Protein AF-A0A5M6CT43-F1 (afdb_monomer)

Organism: NCBI:txid2608001

Solvent-accessible surface area (backbone atoms only — not comparable to full-atom values): 9641 Å² total; per-residue (Å²): 101,49,79,38,71,68,45,26,54,54,44,42,46,69,39,87,61,36,48,62,60,80,66,78,39,67,47,79,98,56,76,64,74,67,44,19,34,35,45,31,28,50,80,86,42,47,33,34,40,40,40,63,49,75,46,77,39,98,60,67,50,30,29,38,40,36,37,46,33,32,42,62,72,85,88,52,54,29,35,39,41,39,42,37,31,24,36,61,53,90,93,49,78,41,43,74,38,34,40,34,41,38,38,43,54,61,82,71,57,92,66,66,49,58,48,53,85,45,70,53,65,91,83,52,92,64,89,75,58,62,38,59,54,50,21,54,48,33,37,57,57,51,62,76,42,49,86,73,43,65,55,74,70,54,25,61,51,56,75,38,47,29,56,52,53,21,52,50,50,53,10,50,55,72,21,45,44,94

Sequence (178 aa):
MNFSRDTFASQLGKTSGVAVSGSWKQWKQTSGSLNQELDYSYNGTNWRSWSPESSKMPTDLGMIVSCKIDFANGAGDDHIILIVGFLKVKNDAPAINFVEASLQFYDDTSLNITSGPIKVDPSSTTPQDIGSLLFNALDSQLQSEKSQLGSGTTLTGRQNLSYIAKINVNALKGTVSA

Secondary structure (DSSP, 8-state):
-EE-HHHHHHHHHTSTTEEE-SS-EE-TT--SGGGEEEEEEETTEEEEEEPPEEEE-SSSS-EEEEEEEEE--SS--EEEEEEEEE---SSSPPPEEEEEEEEE-TT--S--EE---EE--TT-SS---HHHHHHHHHHHHHHHTGGGS-SHHHHHHHTTHHHHHHHHHHHHHTTEE-

pLDDT: mean 90.05, std 8.56, range [53.97, 98.06]

Foldseek 3Di:
DDFDQVLLLVLLCVDPQKAKDDHWDADDPDDDQQNTKTWMDGVNFIKIKTRWDKDADPAFQRMKIWIWMWRPPPPFTWIKIKIWTWTDDDPDWTDTFKMKIWIGDGVPDPPIAILPIDGDDPPDPDDDLVLVSQLVSRQVSCVVCLVVQDDDSSSVSSNCSSVVSSSSVSSRSSGDGD

Radius of gyration: 16.08 Å; Cα contacts (8 Å, |Δi|>4): 353; chains: 1; bounding box: 40×40×40 Å

Mean predicted aligned error: 4.49 Å

Structure (mmCIF, N/CA/C/O backbone):
data_AF-A0A5M6CT43-F1
#
_entry.id   AF-A0A5M6CT43-F1
#
loop_
_atom_site.group_PDB
_atom_site.id
_atom_site.type_symbol
_atom_site.label_atom_id
_atom_site.label_alt_id
_atom_site.label_comp_id
_atom_site.label_asym_id
_atom_site.label_entity_id
_atom_site.label_seq_id
_atom_site.pdbx_PDB_ins_code
_atom_site.Cartn_x
_atom_site.Cartn_y
_atom_site.Cartn_z
_atom_site.occupancy
_atom_site.B_iso_or_equiv
_atom_site.auth_seq_id
_atom_site.auth_comp_id
_atom_site.auth_asym_id
_atom_site.auth_atom_id
_atom_site.pdbx_PDB_model_num
ATOM 1 N N . MET A 1 1 ? -10.340 -14.249 12.943 1.00 85.31 1 MET A N 1
ATOM 2 C CA . MET A 1 1 ? -9.927 -13.371 11.842 1.00 85.31 1 MET A CA 1
ATOM 3 C C . MET A 1 1 ? -8.947 -14.071 10.939 1.00 85.31 1 MET A C 1
ATOM 5 O O . MET A 1 1 ? -8.055 -14.749 11.449 1.00 85.31 1 MET A O 1
ATOM 9 N N . ASN A 1 2 ? -9.112 -13.917 9.628 1.00 87.25 2 ASN A N 1
ATOM 10 C CA . ASN A 1 2 ? -8.263 -14.517 8.599 1.00 87.25 2 ASN A CA 1
ATOM 11 C C . ASN A 1 2 ? -8.018 -13.527 7.453 1.00 87.25 2 ASN A C 1
ATOM 13 O O . ASN A 1 2 ? -8.914 -12.761 7.100 1.00 87.25 2 ASN A O 1
ATOM 17 N N . PHE A 1 3 ? -6.824 -13.590 6.864 1.00 90.94 3 PHE A N 1
ATOM 18 C CA . PHE A 1 3 ? -6.429 -12.814 5.690 1.00 90.94 3 PHE A CA 1
ATOM 19 C C . PHE A 1 3 ? -6.507 -13.682 4.421 1.00 90.94 3 PHE A C 1
ATOM 21 O O . PHE A 1 3 ? -6.067 -14.832 4.441 1.00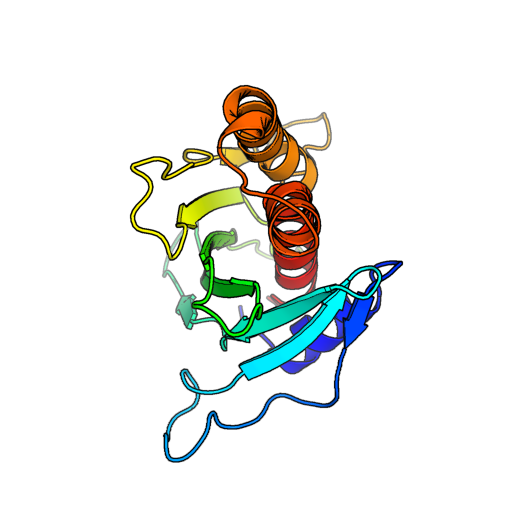 90.94 3 PHE A O 1
ATOM 28 N N . SER A 1 4 ? -7.040 -13.145 3.317 1.00 93.00 4 SER A N 1
ATOM 29 C CA . SER A 1 4 ? -7.161 -13.845 2.026 1.00 93.00 4 SER A CA 1
ATOM 30 C C . SER A 1 4 ? -6.413 -13.127 0.895 1.00 93.00 4 SER A C 1
ATOM 32 O O . SER A 1 4 ? -6.877 -12.128 0.353 1.00 93.00 4 SER A O 1
ATOM 34 N N . ARG A 1 5 ? -5.282 -13.682 0.451 1.00 92.19 5 ARG A N 1
ATOM 35 C CA . ARG A 1 5 ? -4.501 -13.120 -0.669 1.00 92.19 5 ARG A CA 1
ATOM 36 C C . ARG A 1 5 ? -5.306 -12.957 -1.963 1.00 92.19 5 ARG A C 1
ATOM 38 O O . ARG A 1 5 ? -5.162 -11.949 -2.651 1.00 92.19 5 ARG A O 1
ATOM 45 N N . ASP A 1 6 ? -6.171 -13.912 -2.284 1.00 92.56 6 ASP A N 1
ATOM 46 C CA . ASP A 1 6 ? -6.990 -13.841 -3.500 1.00 92.56 6 ASP A CA 1
ATOM 47 C C . ASP A 1 6 ? -8.047 -12.739 -3.399 1.00 92.56 6 ASP A C 1
ATOM 49 O O . ASP A 1 6 ? -8.297 -12.014 -4.365 1.00 92.56 6 ASP A O 1
ATOM 53 N N . THR A 1 7 ? -8.608 -12.542 -2.201 1.00 94.50 7 THR A N 1
ATOM 54 C CA . THR A 1 7 ? -9.506 -11.412 -1.947 1.00 94.50 7 THR A CA 1
ATOM 55 C C . THR A 1 7 ? -8.754 -10.096 -2.094 1.00 94.50 7 THR A C 1
ATOM 57 O O . THR A 1 7 ? -9.266 -9.201 -2.756 1.00 94.50 7 THR A O 1
ATOM 60 N N . PHE A 1 8 ? -7.524 -9.985 -1.583 1.00 95.38 8 PHE A N 1
ATOM 61 C CA . PHE A 1 8 ? -6.698 -8.792 -1.782 1.00 95.38 8 PHE A CA 1
ATOM 62 C C . PHE A 1 8 ? -6.495 -8.473 -3.266 1.00 95.38 8 PHE A C 1
ATOM 64 O O . PHE A 1 8 ? -6.757 -7.345 -3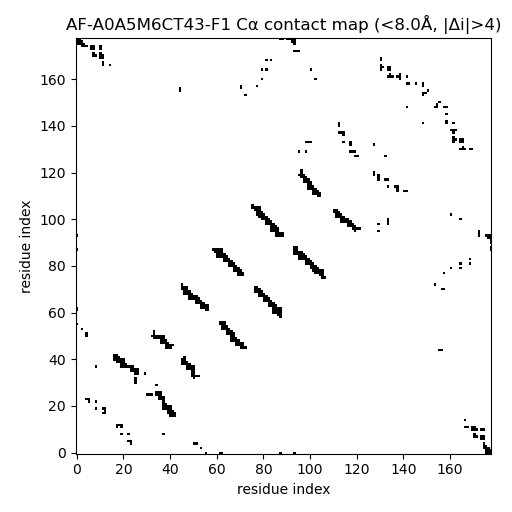.679 1.00 95.38 8 PHE A O 1
ATOM 71 N N . ALA A 1 9 ? -6.106 -9.461 -4.080 1.00 96.12 9 ALA A N 1
ATOM 72 C CA . ALA A 1 9 ? -5.930 -9.276 -5.522 1.00 96.12 9 ALA A CA 1
ATOM 73 C C . ALA A 1 9 ? -7.232 -8.809 -6.196 1.00 96.12 9 ALA A C 1
ATOM 75 O O . ALA A 1 9 ? -7.228 -7.873 -6.997 1.00 96.12 9 ALA A O 1
ATOM 76 N N . SER A 1 10 ? -8.366 -9.411 -5.819 1.00 95.94 10 SER A N 1
ATOM 77 C CA . SER A 1 10 ? -9.685 -9.009 -6.310 1.00 95.94 10 SER A CA 1
ATOM 78 C C . SER A 1 10 ? -10.055 -7.579 -5.904 1.00 95.94 10 SER A C 1
ATOM 80 O O . SER A 1 10 ? -10.555 -6.824 -6.735 1.00 95.94 10 SER A O 1
ATOM 82 N N . GLN A 1 11 ? -9.812 -7.179 -4.650 1.00 95.88 11 GLN A N 1
ATOM 83 C CA . GLN A 1 11 ? -10.106 -5.821 -4.180 1.00 95.88 11 GLN A CA 1
ATOM 84 C C . GLN A 1 11 ? -9.205 -4.785 -4.856 1.00 95.88 11 GLN A C 1
ATOM 86 O O . GLN A 1 11 ? -9.691 -3.728 -5.253 1.00 95.88 11 GLN A O 1
ATOM 91 N N . LEU A 1 12 ? -7.921 -5.099 -5.042 1.00 96.56 12 LEU A N 1
ATOM 92 C CA . LEU A 1 12 ? -6.980 -4.240 -5.755 1.00 96.56 12 LEU A CA 1
ATOM 93 C C . LEU A 1 12 ? -7.468 -3.976 -7.191 1.00 96.56 12 LEU A C 1
ATOM 95 O O . LEU A 1 12 ? -7.563 -2.821 -7.602 1.00 96.56 12 LEU A O 1
ATOM 99 N N . GLY A 1 13 ? -7.896 -5.025 -7.903 1.00 96.62 13 GLY A N 1
ATOM 100 C CA . GLY A 1 13 ? -8.422 -4.938 -9.271 1.00 96.62 13 GLY A CA 1
ATOM 101 C C . GLY A 1 13 ? -9.761 -4.205 -9.433 1.00 96.62 13 GLY A C 1
ATOM 102 O O . GLY A 1 13 ? -10.141 -3.892 -10.557 1.00 96.62 13 GLY A O 1
ATOM 103 N N . LYS A 1 14 ? -10.480 -3.892 -8.345 1.00 96.12 14 LYS A N 1
ATOM 104 C CA . LYS A 1 14 ? -11.682 -3.034 -8.398 1.00 96.12 14 LYS A CA 1
ATOM 105 C C . LYS A 1 14 ? -11.348 -1.543 -8.446 1.00 96.12 14 LYS A C 1
ATOM 107 O O . LYS A 1 14 ? -12.240 -0.725 -8.667 1.00 96.12 14 LYS A O 1
ATOM 112 N N . THR A 1 15 ? -10.094 -1.173 -8.198 1.00 96.56 15 THR A N 1
ATOM 113 C CA . THR A 1 15 ? -9.664 0.225 -8.205 1.00 96.56 15 THR A CA 1
ATOM 114 C C . THR A 1 15 ? -9.525 0.726 -9.641 1.00 96.56 15 THR A C 1
ATOM 116 O O . THR A 1 15 ? -8.860 0.105 -10.465 1.00 96.56 15 THR A O 1
ATOM 119 N N . SER A 1 16 ? -10.126 1.877 -9.947 1.00 96.56 16 SER A N 1
ATOM 120 C CA . SER A 1 16 ? -10.006 2.494 -11.272 1.00 96.56 16 SER A CA 1
ATOM 121 C C . SER A 1 16 ? -8.542 2.754 -11.641 1.00 96.56 16 SER A C 1
ATOM 123 O O . SER A 1 16 ? -7.766 3.244 -10.822 1.00 96.56 16 SER A O 1
ATOM 125 N N . GLY A 1 17 ? -8.177 2.451 -12.888 1.00 95.56 17 GLY A N 1
ATOM 126 C CA . GLY A 1 17 ? -6.811 2.606 -13.394 1.00 95.56 17 GLY A CA 1
ATOM 127 C C . GLY A 1 17 ? -5.857 1.481 -12.993 1.00 95.56 17 GLY A C 1
ATOM 128 O O . GLY A 1 17 ? -4.731 1.464 -13.486 1.00 95.56 17 GLY A O 1
ATOM 129 N N . VAL A 1 18 ? -6.292 0.538 -12.146 1.00 97.81 18 VAL A N 1
ATOM 130 C CA . VAL A 1 18 ? -5.514 -0.649 -11.788 1.00 97.81 18 VAL A CA 1
ATOM 131 C C . VAL A 1 18 ? -5.839 -1.810 -12.723 1.00 97.81 18 VAL A C 1
ATOM 133 O O . VAL A 1 18 ? -7.002 -2.157 -12.915 1.00 97.81 18 VAL A O 1
ATOM 136 N N . ALA A 1 19 ? -4.805 -2.455 -13.258 1.00 97.50 19 ALA A N 1
ATOM 137 C CA . ALA A 1 19 ? -4.922 -3.718 -13.980 1.00 97.50 19 ALA A CA 1
ATOM 138 C C . ALA A 1 19 ? -4.030 -4.775 -13.320 1.00 97.50 19 ALA A C 1
ATOM 140 O O . ALA A 1 19 ? -2.806 -4.655 -13.345 1.00 97.50 19 ALA A O 1
ATOM 141 N N . VAL A 1 20 ? -4.644 -5.796 -12.716 1.00 96.94 20 VAL A N 1
ATOM 142 C CA . VAL A 1 20 ? -3.933 -6.904 -12.059 1.00 96.94 20 VAL A CA 1
ATOM 143 C C . VAL A 1 20 ? -3.475 -7.920 -13.103 1.00 96.94 20 VAL A C 1
ATOM 145 O O . VAL A 1 20 ? -4.274 -8.411 -13.902 1.00 96.94 20 VAL A O 1
ATOM 148 N N . SER A 1 21 ? -2.187 -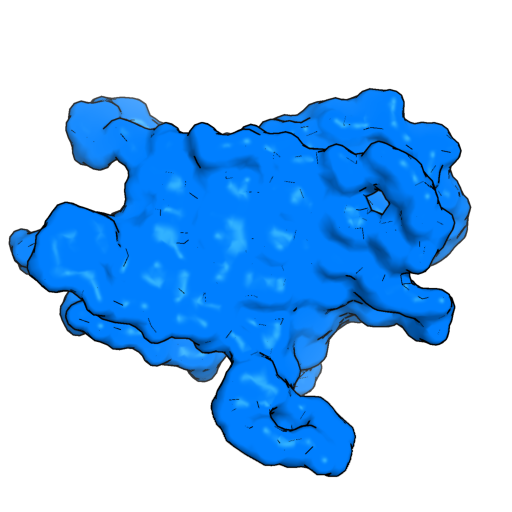8.254 -13.083 1.00 88.38 21 SER A N 1
ATOM 149 C CA . SER A 1 21 ? -1.543 -9.125 -14.065 1.00 88.38 21 SER A CA 1
ATOM 150 C C . SER A 1 21 ? -1.522 -10.574 -13.574 1.00 88.38 21 SER A C 1
ATOM 152 O O . SER A 1 21 ? -0.504 -11.080 -13.105 1.00 88.38 21 SER A O 1
ATOM 154 N N . GLY A 1 22 ? -2.657 -11.263 -13.706 1.00 88.69 22 GLY A N 1
ATOM 155 C CA . GLY A 1 22 ? -2.776 -12.686 -13.374 1.00 88.69 22 GLY A CA 1
ATOM 156 C C . GLY A 1 22 ? -2.976 -12.965 -11.880 1.00 88.69 22 GLY A C 1
ATOM 157 O O . GLY A 1 22 ? -3.638 -12.203 -11.180 1.00 88.69 22 GLY A O 1
ATOM 158 N N . SER A 1 23 ? -2.462 -14.105 -11.410 1.00 93.38 23 SER A N 1
ATOM 159 C CA . SER A 1 23 ? -2.581 -14.569 -10.022 1.00 93.38 23 SER A CA 1
ATOM 160 C C . SER A 1 23 ? -1.266 -14.432 -9.257 1.00 93.38 23 SER A C 1
ATOM 162 O O . SER A 1 23 ? -0.201 -14.265 -9.851 1.00 93.38 23 SER A O 1
ATOM 164 N N . TRP A 1 24 ? -1.335 -14.597 -7.934 1.00 95.31 24 TRP A N 1
ATOM 165 C CA . TRP A 1 24 ? -0.151 -14.767 -7.094 1.00 95.31 24 TRP A CA 1
ATOM 166 C C . TRP A 1 24 ? 0.762 -15.864 -7.649 1.00 95.31 24 TRP A C 1
ATOM 168 O O . TRP A 1 24 ? 0.298 -16.964 -7.963 1.00 95.31 24 TRP A O 1
ATOM 178 N N . LYS A 1 25 ? 2.058 -15.574 -7.759 1.00 95.44 25 LYS A N 1
ATOM 179 C CA . LYS A 1 25 ? 3.059 -16.505 -8.297 1.00 95.44 25 LYS A CA 1
ATOM 180 C C . LYS A 1 25 ? 4.325 -16.495 -7.455 1.00 95.44 25 LYS A C 1
ATOM 182 O O . LYS A 1 25 ? 4.641 -15.502 -6.813 1.00 95.44 25 LYS A O 1
ATOM 187 N N . GLN A 1 26 ? 5.047 -17.610 -7.450 1.00 96.56 26 GLN A N 1
ATOM 188 C CA . GLN A 1 26 ? 6.334 -17.710 -6.768 1.00 96.56 26 GLN A CA 1
ATOM 189 C C . GLN A 1 26 ? 7.373 -16.835 -7.480 1.00 96.56 26 GLN A C 1
ATOM 191 O O . GLN A 1 26 ? 7.523 -16.925 -8.700 1.00 96.56 26 GLN A O 1
ATOM 196 N N . TRP A 1 27 ? 8.117 -16.023 -6.731 1.00 93.06 27 TRP A N 1
ATOM 197 C CA . TRP A 1 27 ? 9.197 -15.234 -7.311 1.00 93.06 27 TRP A CA 1
ATOM 198 C C . TRP A 1 27 ? 10.395 -16.114 -7.676 1.00 93.06 27 TRP A C 1
ATOM 200 O O . TRP A 1 27 ? 11.083 -16.634 -6.796 1.00 93.06 27 TRP A O 1
ATOM 210 N N . LYS A 1 28 ? 10.706 -16.240 -8.970 1.00 90.00 28 LYS A N 1
ATOM 211 C CA . LYS A 1 28 ? 11.911 -16.937 -9.469 1.00 90.00 28 LYS A CA 1
ATOM 212 C C . LYS A 1 28 ? 12.115 -18.309 -8.784 1.00 90.00 28 LYS A C 1
ATOM 214 O O . LYS A 1 28 ? 11.164 -19.053 -8.577 1.00 90.00 28 LYS A O 1
ATOM 219 N N . GLN A 1 29 ? 13.359 -18.654 -8.442 1.00 92.88 29 GLN A N 1
ATOM 220 C CA . GLN A 1 29 ? 13.759 -19.916 -7.804 1.00 92.88 29 GLN A CA 1
ATOM 221 C C . GLN A 1 29 ? 13.620 -19.878 -6.270 1.00 92.88 29 GLN A C 1
ATOM 223 O O . GLN A 1 29 ? 14.415 -20.483 -5.556 1.00 92.88 29 GLN A O 1
ATOM 228 N N . THR A 1 30 ? 12.658 -19.120 -5.744 1.00 94.94 30 THR A N 1
ATOM 229 C CA . THR A 1 30 ? 12.379 -19.100 -4.303 1.00 94.94 30 THR A CA 1
ATOM 230 C C . THR A 1 30 ? 11.308 -20.125 -3.941 1.00 94.94 30 THR A C 1
ATOM 232 O O . THR A 1 30 ? 10.616 -20.670 -4.799 1.00 94.94 30 THR A O 1
ATOM 235 N N . SER A 1 31 ? 11.153 -20.381 -2.645 1.00 93.00 31 SER A N 1
ATOM 236 C CA . SER A 1 31 ? 10.091 -21.223 -2.097 1.00 93.00 31 SER A CA 1
ATOM 237 C C . SER A 1 31 ? 9.400 -20.530 -0.928 1.00 93.00 31 SER A C 1
ATOM 239 O O . SER A 1 31 ? 9.986 -19.665 -0.277 1.00 93.00 31 SER A O 1
ATOM 241 N N . GLY A 1 32 ? 8.185 -20.965 -0.605 1.00 90.69 32 GLY A N 1
ATOM 242 C CA . GLY A 1 32 ? 7.445 -20.492 0.562 1.00 90.69 32 GLY A CA 1
ATOM 243 C C . GLY A 1 32 ? 6.507 -19.329 0.248 1.00 90.69 32 GLY A C 1
ATOM 244 O O . GLY A 1 32 ? 6.730 -18.539 -0.668 1.00 90.69 32 GLY A O 1
ATOM 245 N N . SER A 1 33 ? 5.433 -19.247 1.033 1.00 86.12 33 SER A N 1
ATOM 246 C CA . SER A 1 33 ? 4.294 -18.374 0.729 1.00 86.12 33 SER A CA 1
ATOM 247 C C . SER A 1 33 ? 4.607 -16.875 0.785 1.00 86.12 33 SER A C 1
ATOM 249 O O . SER A 1 33 ? 4.006 -16.124 0.029 1.00 86.12 33 SER A O 1
ATOM 251 N N . LEU A 1 34 ? 5.573 -16.446 1.606 1.00 88.06 34 LEU A N 1
ATOM 252 C CA . LEU A 1 34 ? 5.985 -15.037 1.697 1.00 88.06 34 LEU A CA 1
ATOM 253 C C . LEU A 1 34 ? 6.791 -14.559 0.479 1.00 88.06 34 LEU A C 1
ATOM 255 O O . LEU A 1 34 ? 6.863 -13.365 0.223 1.00 88.06 34 LEU A O 1
ATOM 259 N N . ASN A 1 35 ? 7.343 -15.485 -0.308 1.00 93.00 35 ASN A N 1
ATOM 260 C CA . ASN A 1 35 ? 8.072 -15.181 -1.540 1.00 93.00 35 ASN A CA 1
ATOM 261 C C . ASN A 1 35 ? 7.160 -15.213 -2.784 1.00 93.00 35 ASN A C 1
ATOM 263 O O . ASN A 1 35 ? 7.632 -15.399 -3.908 1.00 93.00 35 ASN A O 1
ATOM 267 N N . GLN A 1 36 ? 5.844 -15.101 -2.586 1.00 95.81 36 GLN A N 1
ATOM 268 C CA . GLN A 1 36 ? 4.887 -14.938 -3.673 1.00 95.81 36 GLN A CA 1
ATOM 269 C C . GLN A 1 36 ? 4.649 -13.458 -3.961 1.00 95.81 36 GLN A C 1
ATOM 271 O O . GLN A 1 36 ? 4.623 -12.636 -3.048 1.00 95.81 36 GLN A O 1
ATOM 276 N N . GLU A 1 37 ? 4.421 -13.140 -5.227 1.00 95.38 37 GLU A N 1
ATOM 277 C CA . GLU A 1 37 ? 4.184 -11.785 -5.710 1.00 95.38 37 GLU A CA 1
ATOM 278 C C . GLU A 1 37 ? 2.913 -11.703 -6.553 1.00 95.38 37 GLU A C 1
ATOM 280 O O . GLU A 1 37 ? 2.478 -12.691 -7.156 1.00 95.38 37 GLU A O 1
ATOM 285 N N . LEU A 1 38 ? 2.346 -10.503 -6.606 1.00 96.69 38 LEU A N 1
ATOM 286 C CA . LEU A 1 38 ? 1.264 -10.117 -7.493 1.00 96.69 38 LEU A CA 1
ATOM 287 C C . LEU A 1 38 ? 1.698 -8.871 -8.264 1.00 96.69 38 LEU A C 1
ATOM 289 O O . LEU A 1 38 ? 1.831 -7.793 -7.680 1.00 96.69 38 LEU A O 1
ATOM 293 N N . ASP A 1 39 ? 1.903 -9.015 -9.570 1.00 96.56 39 ASP A N 1
ATOM 294 C CA . ASP A 1 39 ? 2.178 -7.881 -10.450 1.00 96.56 39 ASP A CA 1
ATOM 295 C C . ASP A 1 39 ? 0.863 -7.199 -10.858 1.00 96.56 39 ASP A C 1
ATOM 297 O O . ASP A 1 39 ? -0.156 -7.849 -11.110 1.00 96.56 39 ASP A O 1
ATOM 301 N N . TYR A 1 40 ? 0.886 -5.877 -10.965 1.00 97.38 40 TYR A N 1
ATOM 302 C CA . TYR A 1 40 ? -0.218 -5.068 -11.474 1.00 97.38 40 TYR A CA 1
ATOM 303 C C . TYR A 1 40 ? 0.324 -3.785 -12.103 1.00 97.38 40 TYR A C 1
ATOM 305 O O . TYR A 1 40 ? 1.497 -3.448 -11.967 1.00 97.38 40 TYR A O 1
ATOM 313 N N . SER A 1 41 ? -0.529 -3.052 -12.804 1.00 96.81 41 SER A N 1
ATOM 314 C CA . SER A 1 41 ? -0.212 -1.700 -13.258 1.00 96.81 41 SER A CA 1
ATOM 315 C C . SER A 1 41 ? -1.223 -0.702 -12.720 1.00 96.81 41 SER A C 1
ATOM 317 O O . SER A 1 41 ? -2.374 -1.056 -12.477 1.00 96.81 41 SER A O 1
ATOM 319 N N . TYR A 1 42 ? -0.785 0.539 -12.536 1.00 96.69 42 TYR A N 1
ATOM 320 C CA . TYR A 1 42 ? -1.640 1.690 -12.277 1.00 96.69 42 TYR A CA 1
ATOM 321 C C . TYR A 1 42 ? -1.330 2.764 -13.315 1.00 96.69 42 TYR A C 1
ATOM 323 O O . TYR A 1 42 ? -0.197 3.242 -13.387 1.00 96.69 42 TYR A O 1
ATOM 331 N N . ASN A 1 43 ? -2.321 3.114 -14.139 1.00 94.56 43 ASN A N 1
ATOM 332 C CA . ASN A 1 43 ? -2.188 4.094 -15.225 1.00 94.56 43 ASN A CA 1
ATOM 333 C C . ASN A 1 43 ? -0.959 3.852 -16.130 1.00 94.56 43 ASN A C 1
ATOM 335 O O . ASN A 1 43 ? -0.283 4.790 -16.544 1.00 94.56 43 ASN A O 1
ATOM 339 N N . GLY A 1 44 ? -0.658 2.582 -16.422 1.00 91.75 44 GLY A N 1
ATOM 340 C CA . GLY A 1 44 ? 0.469 2.178 -17.271 1.00 91.75 44 GLY A CA 1
ATOM 341 C C . GLY A 1 44 ? 1.824 2.059 -16.560 1.00 91.75 44 GLY A C 1
ATOM 342 O O . GLY A 1 44 ? 2.776 1.581 -17.170 1.00 91.75 44 GLY A O 1
ATOM 343 N N . THR A 1 45 ? 1.919 2.425 -15.279 1.00 94.25 45 THR A N 1
ATOM 344 C CA . THR A 1 45 ? 3.113 2.205 -14.447 1.00 94.25 45 THR A CA 1
ATOM 345 C C . THR A 1 45 ? 3.019 0.854 -13.748 1.00 94.25 45 THR A C 1
ATOM 347 O O . THR A 1 45 ? 1.981 0.551 -13.163 1.00 94.25 45 THR A O 1
ATOM 350 N N . ASN A 1 46 ? 4.085 0.053 -13.780 1.00 95.06 46 ASN A N 1
ATOM 351 C CA . ASN A 1 46 ? 4.103 -1.289 -13.195 1.00 95.06 46 ASN A CA 1
ATOM 352 C C . ASN A 1 46 ? 4.460 -1.278 -11.708 1.00 95.06 46 ASN A C 1
ATOM 354 O O . ASN A 1 46 ? 5.360 -0.565 -11.267 1.00 95.06 46 ASN A O 1
ATOM 358 N N . TRP A 1 47 ? 3.776 -2.138 -10.964 1.00 96.44 47 TRP A N 1
ATOM 359 C CA . TRP A 1 47 ? 3.905 -2.308 -9.528 1.00 96.44 47 TRP A CA 1
ATOM 360 C C . TRP A 1 47 ? 3.847 -3.786 -9.172 1.00 96.44 47 TRP A C 1
ATOM 362 O O . TRP A 1 47 ? 3.292 -4.607 -9.908 1.00 96.44 47 TRP A O 1
ATOM 372 N N . ARG A 1 48 ? 4.385 -4.117 -8.005 1.00 96.06 48 ARG A N 1
ATOM 373 C CA . ARG A 1 48 ? 4.355 -5.473 -7.471 1.00 96.06 48 ARG A CA 1
ATOM 374 C C . ARG A 1 48 ? 4.044 -5.444 -5.994 1.00 96.06 48 ARG A C 1
ATOM 376 O O . ARG A 1 48 ? 4.746 -4.782 -5.246 1.00 96.06 48 ARG A O 1
ATOM 383 N N . SER A 1 49 ? 3.043 -6.197 -5.560 1.00 96.56 49 SER A N 1
ATOM 384 C CA . SER A 1 49 ? 2.811 -6.438 -4.134 1.00 96.56 49 SER A CA 1
ATOM 385 C C . SER A 1 49 ? 3.353 -7.813 -3.760 1.00 96.56 49 SER A C 1
ATOM 387 O O . SER A 1 49 ? 3.053 -8.809 -4.419 1.00 96.56 49 SER A O 1
ATOM 389 N N . TRP A 1 50 ? 4.142 -7.877 -2.694 1.00 95.88 50 TRP A N 1
ATOM 390 C CA . TRP A 1 50 ? 4.591 -9.135 -2.103 1.00 95.88 50 TRP A CA 1
ATOM 391 C C . TRP A 1 50 ? 3.512 -9.705 -1.194 1.00 95.88 50 TRP A C 1
ATOM 393 O O . TRP A 1 50 ? 2.698 -8.962 -0.637 1.00 95.88 50 TRP A O 1
ATOM 403 N N . SER A 1 51 ? 3.508 -11.031 -1.046 1.00 94.69 51 SER A N 1
ATOM 404 C CA . SER A 1 51 ? 2.558 -11.738 -0.193 1.00 94.69 51 SER A CA 1
ATOM 405 C C . SER A 1 51 ? 2.565 -11.116 1.202 1.00 94.69 51 SER A C 1
ATOM 407 O O . SER A 1 51 ? 3.594 -11.187 1.876 1.00 94.69 51 SER A O 1
ATOM 409 N N . PRO A 1 52 ? 1.432 -10.560 1.666 1.00 94.06 52 PRO A N 1
ATOM 410 C CA . PRO A 1 52 ? 1.376 -9.952 2.981 1.00 94.06 52 PRO A CA 1
ATOM 411 C C . PRO A 1 52 ? 1.637 -10.981 4.076 1.00 94.06 52 PRO A C 1
ATOM 413 O O . PRO A 1 52 ? 1.163 -12.121 4.002 1.00 94.06 52 PRO A O 1
ATOM 416 N N . GLU A 1 53 ? 2.363 -10.564 5.103 1.00 93.44 53 GLU A N 1
ATOM 417 C CA . GLU A 1 53 ? 2.508 -11.328 6.332 1.00 93.44 53 GLU A CA 1
ATOM 418 C C . GLU A 1 53 ? 1.411 -10.898 7.306 1.00 93.44 53 GLU A C 1
ATOM 420 O O . GLU A 1 53 ? 1.103 -9.714 7.431 1.00 93.44 53 GLU A O 1
ATOM 425 N N . SER A 1 54 ? 0.785 -11.860 7.986 1.00 92.81 54 SER A N 1
ATOM 426 C CA . SER A 1 54 ? -0.292 -11.578 8.933 1.00 92.81 54 SER A CA 1
ATOM 427 C C . SER A 1 54 ? -0.059 -12.274 10.265 1.00 92.81 54 SER A C 1
ATOM 429 O O . SER A 1 54 ? 0.155 -13.487 10.294 1.00 92.81 54 SER A O 1
ATOM 431 N N . SER A 1 55 ? -0.222 -11.533 11.356 1.00 91.62 55 SER A N 1
ATOM 432 C CA . SER A 1 55 ? -0.106 -12.025 12.729 1.00 91.62 55 SER A CA 1
ATOM 433 C C . SER A 1 55 ? -1.423 -11.836 13.467 1.00 91.62 55 SER A C 1
ATOM 435 O O . SER A 1 55 ? -2.017 -10.763 13.415 1.00 91.62 55 SER A O 1
ATOM 437 N N . LYS A 1 56 ? -1.898 -12.876 14.162 1.00 90.31 56 LYS A N 1
ATOM 438 C CA . LYS A 1 56 ? -3.105 -12.804 15.001 1.00 90.31 56 LYS A CA 1
ATOM 439 C C . LYS A 1 56 ? -2.704 -12.425 16.420 1.00 90.31 56 LYS A C 1
ATOM 441 O O . LYS A 1 56 ? -1.948 -13.167 17.043 1.00 90.31 56 LYS A O 1
ATOM 446 N N . MET A 1 57 ? -3.243 -11.329 16.946 1.00 84.00 57 MET A N 1
ATOM 447 C CA . MET A 1 57 ? -2.996 -10.950 18.340 1.00 84.00 57 MET A CA 1
ATOM 448 C C . MET A 1 57 ? -4.134 -11.454 19.237 1.00 84.00 57 MET A C 1
ATOM 450 O O . MET A 1 57 ? -5.295 -11.505 18.812 1.00 84.00 57 MET A O 1
ATOM 454 N N . PRO A 1 58 ? -3.833 -11.835 20.488 1.00 75.19 58 PRO A N 1
ATOM 455 C CA . PRO A 1 58 ? -4.835 -12.394 21.394 1.00 75.19 58 PRO A CA 1
ATOM 456 C C . PRO A 1 58 ? -5.905 -11.373 21.829 1.00 75.19 58 PRO A C 1
ATOM 458 O O . PRO A 1 58 ? -7.072 -11.753 22.006 1.00 75.19 58 PRO A O 1
ATOM 461 N N . THR A 1 59 ? -5.545 -10.090 21.947 1.00 74.06 59 THR A N 1
ATOM 462 C CA . THR A 1 59 ? -6.395 -8.996 22.453 1.00 74.06 59 THR A CA 1
ATOM 463 C C . THR A 1 59 ? -6.365 -7.770 21.534 1.00 74.06 59 THR A C 1
ATOM 465 O O . THR A 1 59 ? -5.413 -7.589 20.781 1.00 74.06 59 THR A O 1
ATOM 468 N N . ASP A 1 60 ? -7.425 -6.956 21.603 1.00 75.38 60 ASP A N 1
ATOM 469 C CA . ASP A 1 60 ? -7.653 -5.648 20.957 1.00 75.38 60 ASP A CA 1
ATOM 470 C C . ASP A 1 60 ? -7.331 -5.553 19.453 1.00 75.38 60 ASP A C 1
ATOM 472 O O . ASP A 1 60 ? -8.240 -5.565 18.622 1.00 75.38 60 ASP A O 1
ATOM 476 N N . LEU A 1 61 ? -6.050 -5.512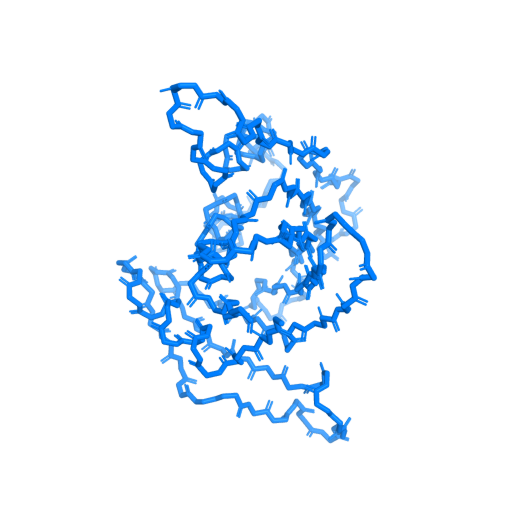 19.087 1.00 76.06 61 LEU A N 1
ATOM 477 C CA . LEU A 1 61 ? -5.512 -5.548 17.721 1.00 76.06 61 LEU A CA 1
ATOM 478 C C . LEU A 1 61 ? -5.546 -6.975 17.161 1.00 76.06 61 LEU A C 1
ATOM 480 O O . LEU A 1 61 ? -4.511 -7.574 16.909 1.00 76.06 61 LEU A O 1
ATOM 484 N N . GLY A 1 62 ? -6.716 -7.589 17.008 1.00 84.06 62 GLY A N 1
ATOM 485 C CA . GLY A 1 62 ? -6.784 -9.025 16.720 1.00 84.06 62 GLY A CA 1
ATOM 486 C C . GLY A 1 62 ? -6.043 -9.503 15.454 1.00 84.06 62 GLY A C 1
ATOM 487 O O . GLY A 1 62 ? -5.844 -10.713 15.318 1.00 84.06 62 GLY A O 1
ATOM 488 N N . MET A 1 63 ? -5.640 -8.615 14.533 1.00 91.50 63 MET A N 1
ATOM 489 C CA . MET A 1 63 ? -4.708 -8.941 13.450 1.00 91.50 63 MET A CA 1
ATOM 490 C C . MET A 1 63 ? -3.814 -7.752 13.066 1.00 91.50 63 MET A C 1
ATOM 492 O O . MET A 1 63 ? -4.286 -6.624 12.973 1.00 91.50 63 MET A O 1
ATOM 496 N N . ILE A 1 64 ? -2.541 -8.024 12.778 1.00 92.31 64 ILE A N 1
ATOM 497 C CA . ILE A 1 64 ? -1.609 -7.107 12.109 1.00 92.31 64 ILE A CA 1
ATOM 498 C C . ILE A 1 64 ? -1.279 -7.697 10.742 1.00 92.31 64 ILE A C 1
ATOM 500 O O . ILE A 1 64 ? -1.038 -8.899 10.646 1.00 92.31 64 ILE A O 1
ATOM 504 N N . VAL A 1 65 ? -1.265 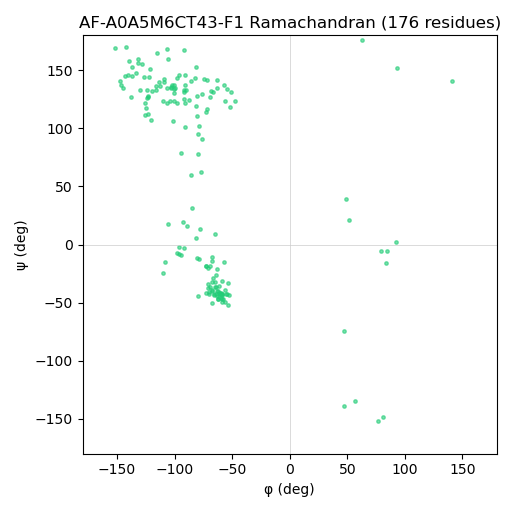-6.866 9.704 1.00 93.56 65 VAL A N 1
ATOM 505 C CA . VAL A 1 65 ? -0.843 -7.242 8.354 1.00 93.56 65 VAL A CA 1
ATOM 506 C C . VAL A 1 65 ? 0.277 -6.313 7.903 1.00 93.56 65 VAL A C 1
ATOM 508 O O . VAL A 1 65 ? 0.099 -5.095 7.929 1.00 93.56 65 VAL A O 1
ATOM 511 N N . SER A 1 66 ? 1.408 -6.870 7.475 1.00 95.12 66 SER A N 1
ATOM 512 C CA . SER A 1 66 ? 2.481 -6.127 6.816 1.00 95.12 66 SER A CA 1
ATOM 513 C C . SER A 1 66 ? 2.553 -6.487 5.335 1.00 95.12 66 SER A C 1
ATOM 515 O O . SER A 1 66 ? 2.311 -7.628 4.938 1.00 95.12 66 SER A O 1
ATOM 517 N N . CYS A 1 67 ? 2.846 -5.504 4.489 1.00 95.56 67 CYS A N 1
ATOM 518 C CA . CYS A 1 67 ? 2.936 -5.702 3.046 1.00 95.56 67 CYS A CA 1
ATOM 519 C C . CYS A 1 67 ? 4.032 -4.814 2.460 1.00 95.56 67 CYS A C 1
ATOM 521 O O . CYS A 1 67 ? 4.113 -3.629 2.783 1.00 95.56 67 CYS A O 1
ATOM 523 N N . LYS A 1 68 ? 4.855 -5.399 1.589 1.00 96.44 68 LYS A N 1
ATOM 524 C CA . LYS A 1 68 ? 5.831 -4.685 0.767 1.00 96.44 68 LYS A CA 1
ATOM 525 C C . LYS A 1 68 ? 5.266 -4.512 -0.641 1.00 96.44 68 LYS A C 1
ATOM 527 O O . LYS A 1 68 ? 4.770 -5.479 -1.222 1.00 96.44 68 LYS A O 1
ATOM 532 N N . ILE A 1 69 ? 5.382 -3.307 -1.189 1.00 97.38 69 ILE A N 1
ATOM 533 C CA . ILE A 1 69 ? 5.032 -2.985 -2.572 1.00 97.38 69 ILE A CA 1
ATOM 534 C C . ILE A 1 69 ? 6.243 -2.366 -3.260 1.00 97.38 69 ILE A C 1
ATOM 536 O O . ILE A 1 69 ? 6.847 -1.449 -2.716 1.00 97.38 69 ILE A O 1
ATOM 540 N N . ASP A 1 70 ? 6.552 -2.838 -4.460 1.00 95.44 70 ASP A N 1
ATOM 541 C CA . ASP A 1 70 ? 7.645 -2.347 -5.287 1.00 95.44 70 ASP A CA 1
ATOM 542 C C . ASP A 1 70 ? 7.116 -1.523 -6.455 1.00 95.44 70 ASP A C 1
ATOM 544 O O . ASP A 1 70 ? 6.192 -1.940 -7.166 1.00 95.44 70 ASP A O 1
ATOM 548 N N . PHE A 1 71 ? 7.749 -0.376 -6.688 1.00 94.06 71 PHE A N 1
ATOM 549 C CA . PHE A 1 71 ? 7.715 0.282 -7.985 1.00 94.06 71 PHE A CA 1
ATOM 550 C C . PHE A 1 71 ? 8.700 -0.430 -8.921 1.00 94.06 71 PHE A C 1
ATOM 552 O O . PHE A 1 71 ? 9.908 -0.214 -8.848 1.00 94.06 71 PHE A O 1
ATOM 559 N N . ALA A 1 72 ? 8.175 -1.270 -9.815 1.00 85.06 72 ALA A N 1
ATOM 560 C CA . ALA A 1 72 ? 8.974 -2.128 -10.686 1.00 85.06 72 ALA A CA 1
ATOM 561 C C . ALA A 1 72 ? 9.529 -1.351 -11.898 1.00 85.06 72 ALA A C 1
ATOM 563 O O . ALA A 1 72 ? 8.997 -1.445 -13.009 1.00 85.06 72 ALA A O 1
ATOM 564 N N . ASN A 1 73 ? 10.591 -0.568 -11.686 1.00 79.94 73 ASN A N 1
ATOM 565 C CA . ASN A 1 73 ? 11.173 0.323 -12.704 1.00 79.94 73 ASN A CA 1
ATOM 566 C C . ASN A 1 73 ? 12.404 -0.261 -13.440 1.00 79.94 73 ASN A C 1
ATOM 568 O O . ASN A 1 73 ? 12.881 0.333 -14.407 1.00 79.94 73 ASN A O 1
ATOM 572 N N . GLY A 1 74 ? 12.912 -1.420 -13.006 1.00 71.94 74 GLY A N 1
ATOM 573 C CA . GLY A 1 74 ? 14.012 -2.152 -13.648 1.00 71.94 74 GLY A CA 1
ATOM 574 C C . GLY A 1 74 ? 15.441 -1.708 -13.290 1.00 71.94 74 GLY A C 1
ATOM 575 O O . GLY A 1 74 ? 16.363 -2.486 -13.526 1.00 71.94 74 GLY A O 1
ATOM 576 N N . ALA A 1 75 ? 15.644 -0.523 -12.704 1.00 68.69 75 ALA A N 1
ATOM 577 C CA . ALA A 1 75 ? 16.953 -0.027 -12.244 1.00 68.69 75 ALA A CA 1
ATOM 578 C C . ALA A 1 75 ? 17.229 -0.315 -10.752 1.00 68.69 75 ALA A C 1
ATOM 580 O O . ALA A 1 75 ? 18.344 -0.117 -10.275 1.00 68.69 75 ALA A O 1
ATOM 581 N N . GLY A 1 76 ? 16.209 -0.795 -10.044 1.00 77.31 76 GLY A N 1
ATOM 582 C CA . GLY A 1 76 ? 16.150 -0.951 -8.596 1.00 77.31 76 GLY A CA 1
ATOM 583 C C . GLY A 1 76 ? 14.742 -0.572 -8.146 1.00 77.31 76 GLY A C 1
ATOM 584 O O . GLY A 1 76 ? 14.141 0.342 -8.707 1.00 77.31 76 GLY A O 1
ATOM 585 N N . ASP A 1 77 ? 14.180 -1.291 -7.184 1.00 82.75 77 ASP A N 1
ATOM 586 C CA . ASP A 1 77 ? 12.782 -1.076 -6.815 1.00 82.75 77 ASP A CA 1
ATOM 587 C C . ASP A 1 77 ? 12.698 -0.047 -5.680 1.00 82.75 77 ASP A C 1
ATOM 589 O O . ASP A 1 77 ? 13.317 -0.228 -4.634 1.00 82.75 77 ASP A O 1
ATOM 593 N N . ASP A 1 78 ? 11.925 1.026 -5.873 1.00 91.81 78 ASP A N 1
ATOM 594 C CA . ASP A 1 78 ? 11.472 1.837 -4.737 1.00 91.81 78 ASP A CA 1
ATOM 595 C C . ASP A 1 78 ? 10.421 1.025 -3.967 1.00 91.81 78 ASP A C 1
ATOM 597 O O . ASP A 1 78 ? 9.589 0.340 -4.573 1.00 91.81 78 ASP A O 1
ATOM 601 N N . HIS A 1 79 ? 10.430 1.112 -2.642 1.00 92.88 79 HIS A N 1
ATOM 602 C CA . HIS A 1 79 ? 9.607 0.283 -1.773 1.00 92.88 79 HIS A CA 1
ATOM 603 C C . HIS A 1 79 ? 8.601 1.113 -0.982 1.00 92.88 79 HIS A C 1
ATOM 605 O O . HIS A 1 79 ? 8.941 2.125 -0.374 1.00 92.88 79 HIS A O 1
ATOM 611 N N . ILE A 1 80 ? 7.370 0.616 -0.909 1.00 96.81 80 ILE A N 1
ATOM 612 C CA . ILE A 1 80 ? 6.389 0.986 0.107 1.00 96.81 80 ILE A CA 1
ATOM 613 C C . ILE A 1 80 ? 6.328 -0.165 1.105 1.00 96.81 80 ILE A C 1
ATOM 615 O O . ILE A 1 80 ? 6.019 -1.295 0.724 1.00 96.81 80 ILE A O 1
ATOM 619 N N . ILE A 1 81 ? 6.571 0.113 2.381 1.00 97.25 81 ILE A N 1
ATOM 620 C CA . ILE A 1 81 ? 6.320 -0.838 3.465 1.00 97.25 81 ILE A CA 1
ATOM 621 C C . ILE A 1 81 ? 5.090 -0.366 4.222 1.00 97.25 81 ILE A C 1
ATOM 623 O O . ILE A 1 81 ? 5.075 0.748 4.731 1.00 97.25 81 ILE A O 1
ATOM 627 N N . LEU A 1 82 ? 4.062 -1.209 4.291 1.00 97.62 82 LEU A N 1
ATOM 628 C CA . LEU A 1 82 ? 2.826 -0.953 5.025 1.00 97.62 82 LEU A CA 1
ATOM 629 C C . LEU A 1 82 ? 2.747 -1.848 6.256 1.00 97.62 82 LEU A C 1
ATOM 631 O O . LEU A 1 82 ? 3.023 -3.045 6.166 1.00 97.62 82 LEU A O 1
ATOM 635 N N . ILE A 1 83 ? 2.278 -1.290 7.370 1.00 97.00 83 ILE A N 1
ATOM 636 C CA . ILE A 1 83 ? 1.836 -2.035 8.551 1.00 97.00 83 ILE A CA 1
ATOM 637 C C . ILE A 1 83 ? 0.414 -1.585 8.875 1.00 97.00 83 ILE A C 1
ATOM 639 O O . ILE A 1 83 ? 0.175 -0.404 9.106 1.00 97.00 83 ILE A O 1
ATOM 643 N N . VAL A 1 84 ? -0.533 -2.522 8.895 1.00 95.50 84 VAL A N 1
ATOM 644 C CA . VAL A 1 84 ? -1.960 -2.263 9.125 1.00 95.50 84 VAL A CA 1
ATOM 645 C C . VAL A 1 84 ? -2.451 -3.084 10.312 1.00 95.50 84 VAL A C 1
ATOM 647 O O . VAL A 1 84 ? -2.270 -4.300 10.352 1.00 95.50 84 VAL A O 1
ATOM 650 N N . GLY A 1 85 ? -3.093 -2.426 11.274 1.00 93.69 85 GLY A N 1
ATOM 651 C CA . GLY A 1 85 ? -3.718 -3.056 12.435 1.00 93.69 85 GLY A CA 1
ATOM 652 C C . GLY A 1 85 ? -5.234 -3.141 12.283 1.00 93.69 85 GLY A C 1
ATOM 653 O O . GLY A 1 85 ? -5.877 -2.164 11.901 1.00 93.69 85 GLY A O 1
ATOM 654 N N . PHE A 1 86 ? -5.798 -4.305 12.601 1.00 91.81 86 PHE A N 1
ATOM 655 C CA . PHE A 1 86 ? -7.232 -4.578 12.588 1.00 91.81 86 PHE A CA 1
ATOM 656 C C . PHE A 1 86 ? -7.733 -4.890 13.996 1.00 91.81 86 PHE A C 1
ATOM 658 O O . PHE A 1 86 ? -7.161 -5.727 14.703 1.00 91.81 86 PHE A O 1
ATOM 665 N N . LEU A 1 87 ? -8.842 -4.261 14.381 1.00 89.00 87 LEU A N 1
ATOM 666 C CA . LEU A 1 87 ? -9.502 -4.535 15.652 1.00 89.00 87 LEU A CA 1
ATOM 667 C C . LEU A 1 87 ? -10.242 -5.865 15.625 1.00 89.00 87 LEU A C 1
ATOM 669 O O . LEU A 1 87 ? -10.903 -6.234 14.654 1.00 89.00 87 LEU A O 1
ATOM 673 N N . LYS A 1 88 ? -10.191 -6.546 16.766 1.00 77.75 88 LYS A N 1
ATOM 674 C CA . LYS A 1 88 ? -11.019 -7.710 17.057 1.00 77.75 88 LYS A CA 1
ATOM 675 C C . LYS A 1 88 ? -12.434 -7.238 17.393 1.00 77.75 88 LYS A C 1
ATOM 677 O O . LYS A 1 88 ? -12.739 -6.973 18.551 1.00 77.75 88 LYS A O 1
ATOM 682 N N . VAL A 1 89 ? -13.306 -7.137 16.398 1.00 71.19 89 VAL A N 1
ATOM 683 C CA . VAL A 1 89 ? -14.728 -6.840 16.628 1.00 71.19 89 VAL A CA 1
ATOM 684 C C . VAL A 1 89 ? -15.543 -8.123 16.770 1.00 71.19 89 VAL A C 1
ATOM 686 O O . VAL A 1 89 ? -15.399 -9.073 16.002 1.00 71.19 89 VAL A O 1
ATOM 689 N N . LYS A 1 90 ? -16.393 -8.166 17.801 1.00 53.97 90 LYS A N 1
ATOM 690 C CA . LYS A 1 90 ? -17.329 -9.261 18.067 1.00 53.97 90 LYS A CA 1
ATOM 691 C C . LYS A 1 90 ? -18.641 -8.905 17.368 1.00 53.97 90 LYS A C 1
ATOM 693 O O . LYS A 1 90 ? -19.395 -8.105 17.905 1.00 53.97 90 LYS A O 1
ATOM 698 N N . ASN A 1 91 ? -18.885 -9.506 16.202 1.00 57.31 91 ASN A N 1
ATOM 699 C CA . ASN A 1 91 ? -20.094 -9.384 15.363 1.00 57.31 91 ASN A CA 1
ATOM 700 C C . ASN A 1 91 ? -20.094 -8.301 14.265 1.00 57.31 91 ASN A C 1
ATOM 702 O O . ASN A 1 91 ? -21.078 -8.231 13.536 1.00 57.31 91 ASN A O 1
ATOM 706 N N . ASP A 1 92 ? -19.006 -7.549 14.077 1.00 62.81 92 ASP A N 1
ATOM 707 C CA . ASP A 1 92 ? -18.841 -6.625 12.941 1.00 62.81 92 ASP A CA 1
ATOM 708 C C . ASP A 1 92 ? -17.691 -7.052 12.019 1.00 62.81 92 ASP A C 1
ATOM 710 O O . ASP A 1 92 ? -16.847 -7.879 12.378 1.00 62.81 92 ASP A O 1
ATOM 714 N N . ALA A 1 93 ? -17.653 -6.486 10.810 1.00 71.56 93 ALA A N 1
ATOM 715 C CA . ALA A 1 93 ? -16.527 -6.662 9.899 1.00 71.56 93 ALA A CA 1
ATOM 716 C C . ALA A 1 93 ? -15.245 -6.064 10.518 1.00 71.56 93 ALA A C 1
ATOM 718 O O . ALA A 1 93 ? -15.301 -4.940 11.022 1.00 71.56 93 ALA A O 1
ATOM 719 N N . PRO A 1 94 ? -14.093 -6.765 10.467 1.00 79.62 94 PRO A N 1
ATOM 720 C CA . PRO A 1 94 ? -12.820 -6.246 10.961 1.00 79.62 94 PRO A CA 1
ATOM 721 C C . PRO A 1 94 ? -12.541 -4.824 10.462 1.00 79.62 94 PRO A C 1
ATOM 723 O O . PRO A 1 94 ? -12.511 -4.565 9.258 1.00 79.62 94 PRO A O 1
ATOM 726 N N . ALA A 1 95 ? -12.332 -3.896 11.394 1.00 85.50 95 ALA A N 1
ATOM 727 C CA . ALA A 1 95 ? -12.042 -2.500 11.092 1.00 85.50 95 ALA A CA 1
ATOM 728 C C . ALA A 1 95 ? -10.549 -2.227 11.269 1.00 85.50 95 ALA A C 1
ATOM 730 O O . ALA A 1 95 ? -9.946 -2.659 12.253 1.00 85.50 95 ALA A O 1
ATOM 731 N N . ILE A 1 96 ? -9.960 -1.483 10.334 1.00 89.62 96 ILE A N 1
ATOM 732 C CA . ILE A 1 96 ? -8.601 -0.967 10.501 1.00 89.62 96 ILE A CA 1
ATOM 733 C C . ILE A 1 96 ? -8.638 0.099 11.598 1.00 89.62 96 ILE A C 1
ATOM 735 O O . ILE A 1 96 ? -9.433 1.027 11.489 1.00 89.62 96 ILE A O 1
ATOM 739 N N . ASN A 1 97 ? -7.787 -0.006 12.620 1.00 89.06 97 ASN A N 1
ATOM 740 C CA . ASN A 1 97 ? -7.593 1.049 13.627 1.00 89.06 97 ASN A CA 1
ATOM 741 C C . ASN A 1 97 ? -6.261 1.779 13.505 1.00 89.06 97 ASN A C 1
ATOM 743 O O . ASN A 1 97 ? -6.075 2.823 14.127 1.00 89.06 97 ASN A O 1
ATOM 747 N N . PHE A 1 98 ? -5.331 1.203 12.756 1.00 92.19 98 PHE A N 1
ATOM 748 C CA . PHE A 1 98 ? -3.960 1.661 12.690 1.00 92.19 98 PHE A CA 1
ATOM 749 C C . PHE A 1 98 ? -3.388 1.423 11.296 1.00 92.19 98 PHE A C 1
ATOM 751 O O . PHE A 1 98 ? -3.575 0.345 10.730 1.00 92.19 98 PHE A O 1
ATOM 758 N N . VAL A 1 99 ? -2.651 2.401 10.777 1.00 96.38 99 VAL A N 1
ATOM 759 C CA . VAL A 1 99 ? -1.755 2.208 9.641 1.00 96.38 99 VAL A CA 1
ATOM 760 C C . VAL A 1 99 ? -0.489 3.033 9.800 1.00 96.38 99 VAL A C 1
ATOM 762 O O . VAL A 1 99 ? -0.522 4.158 10.290 1.00 96.38 99 VAL A O 1
ATOM 765 N N . GLU A 1 100 ? 0.618 2.485 9.332 1.00 97.44 100 GLU A N 1
ATOM 766 C CA . GLU A 1 100 ? 1.869 3.198 9.133 1.00 97.44 100 GLU A CA 1
ATOM 767 C C . GLU A 1 100 ? 2.471 2.774 7.796 1.00 97.44 100 GLU A C 1
ATOM 769 O O . GLU A 1 100 ? 2.335 1.618 7.382 1.00 97.44 100 GLU A O 1
ATOM 774 N N . ALA A 1 101 ? 3.117 3.718 7.117 1.00 98.06 101 ALA A N 1
ATOM 775 C CA . ALA A 1 101 ? 3.859 3.455 5.902 1.00 98.06 101 ALA A CA 1
ATOM 776 C C . ALA A 1 101 ? 5.238 4.106 5.921 1.00 98.06 101 ALA A C 1
ATOM 778 O O . ALA A 1 101 ? 5.405 5.220 6.428 1.00 98.06 101 ALA A O 1
ATOM 779 N N . SER A 1 102 ? 6.193 3.446 5.272 1.00 96.00 102 SER A N 1
ATOM 780 C CA . SER A 1 102 ? 7.448 4.053 4.843 1.00 96.00 102 SER A CA 1
ATOM 781 C C . SER A 1 102 ? 7.624 3.920 3.333 1.00 96.00 102 SER A C 1
ATOM 783 O O . SER A 1 102 ? 7.218 2.923 2.733 1.00 96.00 102 SER A O 1
ATOM 785 N N . LEU A 1 103 ? 8.212 4.948 2.729 1.00 95.19 103 LEU A N 1
ATOM 786 C CA . LEU A 1 103 ? 8.666 4.982 1.346 1.00 95.19 103 LEU A CA 1
ATOM 787 C C . LEU A 1 103 ? 10.192 4.994 1.368 1.00 95.19 103 LEU A C 1
ATOM 789 O O . LEU A 1 103 ? 10.788 5.861 2.012 1.00 95.19 103 LEU A O 1
ATOM 793 N N . GLN A 1 104 ? 10.801 4.025 0.696 1.00 91.88 104 GLN A N 1
ATOM 794 C CA . GLN A 1 104 ? 12.249 3.864 0.601 1.00 91.88 104 GLN A CA 1
ATOM 795 C C . GLN A 1 104 ? 12.642 3.871 -0.869 1.00 91.88 104 GLN A C 1
ATOM 797 O O . GLN A 1 104 ? 12.076 3.115 -1.656 1.00 91.88 104 GLN A O 1
ATOM 802 N N . PHE A 1 105 ? 13.590 4.720 -1.244 1.00 90.69 105 PHE A N 1
ATOM 803 C CA . PHE A 1 105 ? 14.022 4.848 -2.633 1.00 90.69 105 PHE A CA 1
ATOM 804 C C . PHE A 1 105 ? 15.287 4.030 -2.890 1.00 90.69 105 PHE A C 1
ATOM 806 O O . PHE A 1 105 ? 16.154 3.929 -2.024 1.00 90.69 105 PHE A O 1
ATOM 813 N N . TYR A 1 106 ? 15.391 3.436 -4.081 1.00 86.19 106 TYR A N 1
ATOM 814 C CA . TYR A 1 106 ? 16.490 2.516 -4.410 1.00 86.19 106 TYR A CA 1
ATOM 815 C C . TYR A 1 106 ? 17.851 3.210 -4.568 1.00 86.19 106 TYR A C 1
ATOM 817 O O . TYR A 1 106 ? 18.887 2.553 -4.555 1.00 86.19 106 TYR A O 1
ATOM 825 N N . ASP A 1 107 ? 17.852 4.520 -4.806 1.00 81.00 107 ASP A N 1
ATOM 826 C CA . ASP A 1 107 ? 19.023 5.305 -5.202 1.00 81.00 107 ASP A CA 1
ATOM 827 C C . ASP A 1 107 ? 19.821 5.860 -4.012 1.00 81.00 107 ASP A C 1
ATOM 829 O O . ASP A 1 107 ? 20.630 6.770 -4.194 1.00 81.00 107 ASP A O 1
ATOM 833 N N . ASP A 1 108 ? 19.596 5.323 -2.806 1.00 61.31 108 ASP A N 1
ATOM 834 C CA . ASP A 1 108 ? 20.195 5.770 -1.541 1.00 61.31 108 ASP A CA 1
ATOM 835 C C . ASP A 1 108 ? 20.049 7.282 -1.292 1.00 61.31 108 ASP A C 1
ATOM 837 O O . ASP A 1 108 ? 20.780 7.872 -0.486 1.00 61.31 108 ASP A O 1
ATOM 841 N N . THR A 1 109 ? 19.086 7.939 -1.953 1.00 65.44 109 THR A N 1
ATOM 842 C CA . THR A 1 109 ? 18.687 9.283 -1.551 1.00 65.44 109 THR A CA 1
ATOM 843 C C . THR A 1 109 ? 18.314 9.215 -0.073 1.00 65.44 109 THR A C 1
ATOM 845 O O . THR A 1 109 ? 17.590 8.325 0.369 1.00 65.44 109 THR A O 1
ATOM 848 N N . SER A 1 110 ? 18.792 10.163 0.736 1.00 65.50 110 SER A N 1
ATOM 849 C CA . SER A 1 110 ? 18.450 10.236 2.166 1.00 65.50 110 SER A CA 1
ATOM 850 C C . SER A 1 110 ? 16.957 10.520 2.415 1.00 65.50 110 SER A C 1
ATOM 852 O O . SER A 1 110 ? 16.551 10.811 3.539 1.00 65.50 110 SER A O 1
ATOM 854 N N . LEU A 1 111 ? 16.142 10.473 1.361 1.00 77.75 111 LEU A N 1
ATOM 855 C CA . LEU A 1 111 ? 14.737 10.797 1.308 1.00 77.75 111 LEU A CA 1
ATOM 856 C C . LEU A 1 111 ? 13.883 9.590 1.709 1.00 77.75 111 LEU A C 1
ATOM 858 O O . LEU A 1 111 ? 13.058 9.123 0.945 1.00 77.75 111 LEU A O 1
ATOM 862 N N . ASN A 1 112 ? 14.037 9.069 2.922 1.00 84.50 112 ASN A N 1
ATOM 863 C CA . ASN A 1 112 ? 13.040 8.129 3.435 1.00 84.50 112 ASN A CA 1
ATOM 864 C C . ASN A 1 112 ? 11.847 8.914 3.983 1.00 84.50 112 ASN A C 1
ATOM 866 O O . ASN A 1 112 ? 11.990 9.696 4.921 1.00 84.50 112 ASN A O 1
ATOM 870 N N . ILE A 1 113 ? 10.669 8.692 3.405 1.00 92.69 113 ILE A N 1
ATOM 871 C CA . ILE A 1 113 ? 9.423 9.332 3.840 1.00 92.69 113 ILE A CA 1
ATOM 872 C C . ILE A 1 113 ? 8.666 8.345 4.713 1.00 92.69 113 ILE A C 1
ATOM 874 O O . ILE A 1 113 ? 8.518 7.178 4.357 1.00 92.69 113 ILE A O 1
ATOM 878 N N . THR A 1 114 ? 8.143 8.801 5.845 1.00 95.31 114 THR A N 1
ATOM 879 C CA . THR A 1 114 ? 7.262 7.987 6.685 1.00 95.31 114 THR A CA 1
ATOM 880 C C . THR A 1 114 ? 5.974 8.741 6.956 1.00 95.31 114 THR A C 1
ATOM 882 O O . THR A 1 114 ? 5.964 9.960 7.109 1.00 95.31 114 THR A O 1
ATOM 885 N N . SER A 1 115 ? 4.851 8.029 7.016 1.00 96.75 115 SER A N 1
ATOM 886 C CA . SER A 1 115 ? 3.580 8.647 7.411 1.00 96.75 115 SER A CA 1
ATOM 887 C C . SER A 1 115 ? 3.525 8.964 8.907 1.00 96.75 115 SER A C 1
ATOM 889 O O . SER A 1 115 ? 2.653 9.709 9.349 1.00 96.75 115 SER A O 1
ATOM 891 N N . GLY A 1 116 ? 4.395 8.322 9.694 1.00 95.38 116 GLY A N 1
ATOM 892 C CA . GLY A 1 116 ? 4.160 8.088 11.111 1.00 95.38 116 GLY A CA 1
ATOM 893 C C . GLY A 1 116 ? 2.928 7.199 11.361 1.00 95.38 116 GLY A C 1
ATOM 894 O O . GLY A 1 116 ? 2.211 6.822 10.425 1.00 95.38 116 GLY A O 1
ATOM 895 N N . PRO A 1 117 ? 2.664 6.851 12.629 1.00 95.44 117 PRO A N 1
ATOM 896 C CA . PRO A 1 117 ? 1.516 6.041 13.005 1.00 95.44 117 PRO A CA 1
ATOM 897 C C . PRO A 1 117 ? 0.207 6.831 12.874 1.00 95.44 117 PRO A C 1
ATOM 899 O O . PRO A 1 117 ? -0.035 7.784 13.617 1.00 95.44 117 PRO A O 1
ATOM 902 N N . ILE A 1 118 ? -0.685 6.393 11.989 1.00 95.88 118 ILE A N 1
ATOM 903 C CA . ILE A 1 118 ? -2.033 6.946 11.827 1.00 95.88 118 ILE A CA 1
ATOM 904 C C . ILE A 1 118 ? -3.013 6.028 12.543 1.00 95.88 118 ILE A C 1
ATOM 906 O O . ILE A 1 118 ? -3.099 4.835 12.252 1.00 95.88 118 ILE A O 1
ATOM 910 N N . LYS A 1 119 ? -3.776 6.589 13.478 1.00 91.69 119 LYS A N 1
ATOM 911 C CA . LYS A 1 119 ? -4.821 5.873 14.211 1.00 91.69 119 LYS A CA 1
ATOM 912 C C . LYS A 1 119 ? -6.174 6.437 13.828 1.00 91.69 119 LYS A C 1
ATOM 914 O O . LYS A 1 119 ? -6.309 7.653 13.717 1.00 91.69 119 LYS A O 1
ATOM 919 N N . VAL A 1 120 ? -7.160 5.562 13.677 1.00 86.00 120 VAL A N 1
ATOM 920 C CA . VAL A 1 120 ? -8.559 5.982 13.609 1.00 86.00 120 VAL A CA 1
ATOM 921 C C . VAL A 1 120 ? -9.237 5.701 14.933 1.00 86.00 120 VAL A C 1
ATOM 923 O O . VAL A 1 120 ? -9.045 4.643 15.533 1.00 86.00 120 VAL A O 1
ATOM 926 N N . ASP A 1 121 ? -10.004 6.677 15.397 1.00 78.12 121 ASP A N 1
ATOM 927 C CA . ASP A 1 121 ? -10.795 6.542 16.611 1.00 78.12 121 ASP A CA 1
ATOM 928 C C . ASP A 1 121 ? -12.088 5.776 16.283 1.00 78.12 121 ASP A C 1
ATOM 930 O O . ASP A 1 121 ? -12.951 6.319 15.586 1.00 78.12 121 ASP A O 1
ATOM 934 N N . PRO A 1 122 ? -12.253 4.530 16.771 1.00 72.12 122 PRO A N 1
ATOM 935 C CA . PRO A 1 122 ? -13.451 3.741 16.501 1.00 72.12 122 PRO A CA 1
ATOM 936 C C . PRO A 1 122 ? -14.709 4.325 17.161 1.00 72.12 122 PRO A C 1
ATOM 938 O O . PRO A 1 122 ? -15.812 3.914 16.813 1.00 72.12 122 PRO A O 1
ATOM 941 N N . SER A 1 123 ? -14.563 5.267 18.102 1.00 75.69 123 SER A N 1
ATOM 942 C CA . SER A 1 123 ? -15.673 5.986 18.737 1.00 75.69 123 SER A CA 1
ATOM 943 C C . SER A 1 123 ? -16.044 7.297 18.032 1.00 75.69 123 SER A C 1
ATOM 945 O O . SER A 1 123 ? -17.018 7.948 18.414 1.00 75.69 123 SER A O 1
ATOM 947 N N . SER A 1 124 ? -15.304 7.685 16.987 1.00 80.25 124 SER A N 1
ATOM 948 C CA . SER A 1 124 ? -15.558 8.924 16.256 1.00 80.25 124 SER A CA 1
ATOM 949 C C . SER A 1 124 ? -16.891 8.873 15.510 1.00 80.25 124 SER A C 1
ATOM 951 O O . SER A 1 124 ? -17.168 7.941 14.757 1.00 80.25 124 SER A O 1
ATOM 953 N N . THR A 1 125 ? -17.706 9.916 15.667 1.00 81.44 125 THR A N 1
ATOM 954 C CA . THR A 1 125 ? -18.963 10.082 14.918 1.00 81.44 125 THR A CA 1
ATOM 955 C C . THR A 1 125 ? -18.753 10.604 13.496 1.00 81.44 125 THR A C 1
ATOM 957 O O . THR A 1 125 ? -19.670 10.544 12.677 1.00 81.44 125 THR A O 1
ATOM 960 N N . THR A 1 126 ? -17.547 11.079 13.182 1.00 83.12 126 THR A N 1
ATOM 961 C CA . THR A 1 126 ? -17.148 11.481 11.833 1.00 83.12 126 THR A CA 1
ATOM 962 C C . THR A 1 126 ? -16.376 10.332 11.189 1.00 83.12 126 THR A C 1
ATOM 964 O O . THR A 1 126 ? -15.336 9.944 11.724 1.00 83.12 126 THR A O 1
ATOM 967 N N . PRO A 1 127 ? -16.820 9.790 10.039 1.00 80.44 127 PRO A N 1
ATOM 968 C CA . PRO A 1 127 ? -16.093 8.730 9.351 1.00 80.44 127 PRO A CA 1
ATOM 969 C C . PRO A 1 127 ? -14.653 9.144 9.030 1.00 80.44 127 PRO A C 1
ATOM 971 O O . PRO A 1 127 ? -14.417 10.137 8.342 1.00 80.44 127 PRO A O 1
ATOM 974 N N . GLN A 1 128 ? -13.691 8.359 9.508 1.00 87.38 128 GLN A N 1
ATOM 975 C CA . GLN A 1 128 ? -12.272 8.568 9.235 1.00 87.38 128 GLN A CA 1
ATOM 976 C C . GLN A 1 128 ? -11.828 7.591 8.145 1.00 87.38 128 GLN A C 1
ATOM 978 O O . GLN A 1 128 ? -11.704 6.386 8.375 1.00 87.38 128 GLN A O 1
ATOM 983 N N . ASP A 1 129 ? -11.608 8.099 6.931 1.00 90.38 129 ASP A N 1
ATOM 984 C CA . ASP A 1 129 ? -11.054 7.297 5.839 1.00 90.38 129 ASP A CA 1
ATOM 985 C C . ASP A 1 129 ? -9.535 7.182 6.002 1.00 90.38 129 ASP A C 1
ATOM 987 O O . ASP A 1 129 ? -8.771 8.045 5.561 1.00 90.38 129 ASP A O 1
ATOM 991 N N . ILE A 1 130 ? -9.102 6.091 6.635 1.00 92.19 130 ILE A N 1
ATOM 992 C CA . ILE A 1 130 ? -7.690 5.841 6.921 1.00 92.19 130 ILE A CA 1
ATOM 993 C C . ILE A 1 130 ? -6.813 5.803 5.660 1.00 92.19 130 ILE A C 1
ATOM 995 O O . ILE A 1 130 ? -5.664 6.236 5.707 1.00 92.19 130 ILE A O 1
ATOM 999 N N . GLY A 1 131 ? -7.350 5.360 4.516 1.00 94.81 131 GLY A N 1
ATOM 1000 C CA . GLY A 1 131 ? -6.615 5.367 3.253 1.00 94.81 131 GLY A CA 1
ATOM 1001 C C . GLY A 1 131 ? -6.359 6.792 2.760 1.00 94.81 131 GLY A C 1
ATOM 1002 O O . GLY A 1 131 ? -5.272 7.099 2.274 1.00 94.81 131 GLY A O 1
ATOM 1003 N N . SER A 1 132 ? -7.338 7.687 2.919 1.00 95.56 132 SER A N 1
ATOM 1004 C CA . SER A 1 132 ? -7.172 9.109 2.593 1.00 95.56 132 SER A CA 1
ATOM 1005 C C . SER A 1 132 ? -6.257 9.839 3.584 1.00 95.56 132 SER A C 1
ATOM 1007 O O . SER A 1 132 ? -5.456 10.667 3.158 1.00 95.56 132 SER A O 1
ATOM 1009 N N . LEU A 1 133 ? -6.315 9.507 4.879 1.00 95.94 133 LEU A N 1
ATOM 1010 C CA . LEU A 1 133 ? -5.377 10.039 5.875 1.00 95.94 133 LEU A CA 1
ATOM 1011 C C . LEU A 1 133 ? -3.931 9.643 5.548 1.00 95.94 133 LEU A C 1
ATOM 1013 O O . LEU A 1 133 ? -3.050 10.501 5.551 1.00 95.94 133 LEU A O 1
ATOM 1017 N N . LEU A 1 134 ? -3.703 8.371 5.200 1.00 97.69 134 LEU A N 1
ATOM 1018 C CA . LEU A 1 134 ? -2.387 7.882 4.793 1.00 97.69 134 LEU A CA 1
ATOM 1019 C C . LEU A 1 134 ? -1.881 8.576 3.529 1.00 97.69 134 LEU A C 1
ATOM 1021 O O . LEU A 1 134 ? -0.736 9.023 3.494 1.00 97.69 134 LEU A O 1
ATOM 1025 N N . PHE A 1 135 ? -2.741 8.692 2.514 1.00 98.00 135 PHE A N 1
ATOM 1026 C CA . PHE A 1 135 ? -2.414 9.414 1.289 1.00 98.00 135 PHE A CA 1
ATOM 1027 C C . PHE A 1 135 ? -1.939 10.831 1.600 1.00 98.00 135 PHE A C 1
ATOM 1029 O O . PHE A 1 135 ? -0.847 11.189 1.187 1.00 98.00 135 PHE A O 1
ATOM 1036 N N . ASN A 1 136 ? -2.702 11.604 2.375 1.00 97.38 136 ASN A N 1
ATOM 1037 C CA . ASN A 1 136 ? -2.350 12.989 2.690 1.00 97.38 136 ASN A CA 1
ATOM 1038 C C . ASN A 1 136 ? -1.009 13.094 3.443 1.00 97.38 136 ASN A C 1
ATOM 1040 O O . ASN A 1 136 ? -0.192 13.967 3.136 1.00 97.38 136 ASN A O 1
ATOM 1044 N N . ALA A 1 137 ? -0.766 12.198 4.408 1.00 96.69 137 ALA A N 1
ATOM 1045 C CA . ALA A 1 137 ? 0.467 12.182 5.197 1.00 96.69 137 ALA A CA 1
ATOM 1046 C C . ALA A 1 137 ? 1.716 11.920 4.338 1.00 96.69 137 ALA A C 1
ATOM 1048 O O . ALA A 1 137 ? 2.750 12.554 4.546 1.00 96.69 137 ALA A O 1
ATOM 1049 N N . LEU A 1 138 ? 1.620 11.013 3.362 1.00 97.50 138 LEU A N 1
ATOM 1050 C CA . LEU A 1 138 ? 2.715 10.711 2.438 1.00 97.50 138 LEU A CA 1
ATOM 1051 C C . LEU A 1 138 ? 2.833 11.747 1.315 1.00 97.50 138 LEU A C 1
ATOM 1053 O O . LEU A 1 138 ? 3.935 12.171 0.980 1.00 97.50 138 LEU A O 1
ATOM 1057 N N . ASP A 1 139 ? 1.706 12.150 0.724 1.00 96.69 139 ASP A N 1
ATOM 1058 C CA . ASP A 1 139 ? 1.678 13.005 -0.462 1.00 96.69 139 ASP A CA 1
ATOM 1059 C C . ASP A 1 139 ? 2.236 14.392 -0.163 1.00 96.69 139 ASP A C 1
ATOM 1061 O O . ASP A 1 139 ? 3.060 14.893 -0.916 1.00 96.69 139 ASP A O 1
ATOM 1065 N N . SER A 1 140 ? 1.881 14.978 0.983 1.00 94.75 140 SER A N 1
ATOM 1066 C CA . SER A 1 140 ? 2.435 16.270 1.404 1.00 94.75 140 SER A CA 1
ATOM 1067 C C . SER A 1 140 ? 3.971 16.280 1.443 1.00 94.75 140 SER A C 1
ATOM 1069 O O . SER A 1 140 ? 4.579 17.225 0.942 1.00 94.75 140 SER A O 1
ATOM 1071 N N . GLN A 1 141 ? 4.590 15.213 1.958 1.00 94.38 141 GLN A N 1
ATOM 1072 C CA . GLN A 1 141 ? 6.047 15.052 2.006 1.00 94.38 141 GLN A CA 1
ATOM 1073 C C . GLN A 1 141 ? 6.645 14.763 0.620 1.00 94.38 141 GLN A C 1
ATOM 1075 O O . GLN A 1 141 ? 7.663 15.340 0.246 1.00 94.38 141 GLN A O 1
ATOM 1080 N N . LEU A 1 142 ? 6.002 13.915 -0.190 1.00 93.06 142 LEU A N 1
ATOM 1081 C CA . LEU A 1 142 ? 6.446 13.661 -1.567 1.00 93.06 142 LEU A CA 1
ATOM 1082 C C . LEU A 1 142 ? 6.419 14.938 -2.414 1.00 93.06 142 LEU A C 1
ATOM 1084 O O . LEU A 1 142 ? 7.353 15.197 -3.171 1.00 93.06 142 LEU A O 1
ATOM 1088 N N . GLN A 1 143 ? 5.365 15.750 -2.289 1.00 89.62 143 GLN A N 1
ATOM 1089 C CA . GLN A 1 143 ? 5.233 16.985 -3.058 1.00 89.62 143 GLN A CA 1
ATOM 1090 C C . GLN A 1 143 ? 6.217 18.065 -2.597 1.00 89.62 143 GLN A C 1
ATOM 1092 O O . GLN A 1 143 ? 6.708 18.811 -3.448 1.00 89.62 143 GLN A O 1
ATOM 1097 N N . SER A 1 144 ? 6.559 18.146 -1.301 1.00 91.94 144 SER A N 1
ATOM 1098 C CA . SER A 1 144 ? 7.627 19.053 -0.848 1.00 91.94 144 SER A CA 1
ATOM 1099 C C . SER A 1 144 ? 8.991 18.675 -1.422 1.00 91.94 144 SER A C 1
ATOM 1101 O O . SER A 1 144 ? 9.830 19.544 -1.633 1.00 91.94 144 SER A O 1
ATOM 1103 N N . GLU A 1 145 ? 9.175 17.399 -1.751 1.00 90.81 145 GLU A N 1
ATOM 1104 C CA . GLU A 1 145 ? 10.442 16.826 -2.206 1.00 90.81 145 GLU A CA 1
ATOM 1105 C C . GLU A 1 145 ? 10.443 16.527 -3.709 1.00 90.81 145 GLU A C 1
ATOM 1107 O O . GLU A 1 145 ? 11.283 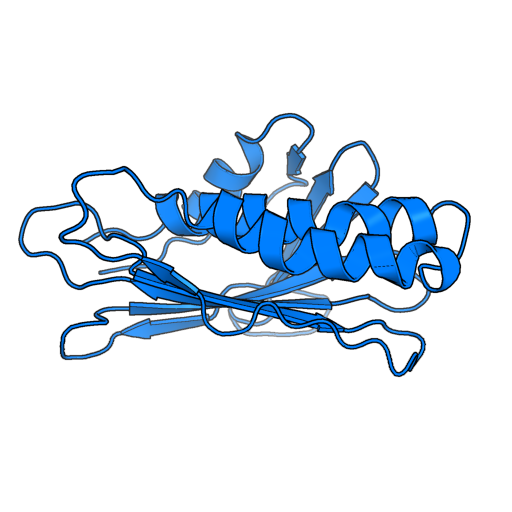15.791 -4.225 1.00 90.81 145 GLU A O 1
ATOM 1112 N N . LYS A 1 146 ? 9.509 17.134 -4.452 1.00 88.69 146 LYS A N 1
ATOM 1113 C CA . LYS A 1 146 ? 9.261 16.854 -5.871 1.00 88.69 146 LYS A CA 1
ATOM 1114 C C . LYS A 1 146 ? 10.504 16.970 -6.757 1.00 88.69 146 LYS A C 1
ATOM 1116 O O . LYS A 1 146 ? 10.620 16.222 -7.725 1.00 88.69 146 LYS A O 1
ATOM 1121 N N . SER A 1 147 ? 11.433 17.877 -6.445 1.00 89.00 147 SER A N 1
ATOM 1122 C CA . SER A 1 147 ? 12.695 18.032 -7.185 1.00 89.00 147 SER A CA 1
ATOM 1123 C C . SER A 1 147 ? 13.671 16.868 -6.991 1.00 89.00 147 SER A C 1
ATOM 1125 O O . SER A 1 147 ? 14.583 16.711 -7.796 1.00 89.00 147 SER A O 1
ATOM 1127 N N . GLN A 1 148 ? 13.487 16.060 -5.945 1.00 88.69 148 GLN A N 1
ATOM 1128 C CA . GLN A 1 148 ? 14.319 14.903 -5.613 1.00 88.69 148 GLN A CA 1
ATOM 1129 C C . GLN A 1 148 ? 13.736 13.580 -6.145 1.00 88.69 148 GLN A C 1
ATOM 1131 O O . GLN A 1 148 ? 14.411 12.557 -6.136 1.00 88.69 148 GLN A O 1
ATOM 1136 N N . LEU A 1 149 ? 12.509 13.581 -6.684 1.00 89.00 149 LEU A N 1
ATOM 1137 C CA . LEU A 1 149 ? 11.824 12.372 -7.174 1.00 89.00 149 LEU A CA 1
ATOM 1138 C C . LEU A 1 149 ? 12.315 11.880 -8.552 1.00 89.00 149 LEU A C 1
ATOM 1140 O O . LEU A 1 149 ? 11.674 11.039 -9.181 1.00 89.00 149 LEU A O 1
ATOM 1144 N N . GLY A 1 150 ? 13.443 12.388 -9.044 1.00 88.38 150 GLY A N 1
ATOM 1145 C CA . GLY A 1 150 ? 14.008 12.004 -10.335 1.00 88.38 150 GLY A CA 1
ATOM 1146 C C . GLY A 1 150 ? 13.291 12.637 -11.534 1.00 88.38 150 GLY A C 1
ATOM 1147 O O . GLY A 1 150 ? 12.754 13.740 -11.458 1.00 88.38 150 GLY A O 1
ATOM 1148 N N . SER A 1 151 ? 13.321 11.956 -12.684 1.00 89.06 151 SER A N 1
ATOM 1149 C CA . SER A 1 151 ? 12.784 12.465 -13.957 1.00 89.06 151 SER A CA 1
ATOM 1150 C C . SER A 1 151 ? 12.111 11.364 -14.787 1.00 89.06 151 SER A C 1
ATOM 1152 O O . SER A 1 151 ? 12.190 10.183 -14.444 1.00 89.06 151 SER A O 1
ATOM 1154 N N . GLY A 1 152 ? 11.415 11.745 -15.866 1.00 89.62 152 GLY A N 1
ATOM 1155 C CA . GLY A 1 152 ? 10.793 10.802 -16.802 1.00 89.62 152 GLY A CA 1
ATOM 1156 C C . GLY A 1 152 ? 9.814 9.833 -16.129 1.00 89.62 152 GLY A C 1
ATOM 1157 O O . GLY A 1 152 ? 9.001 10.233 -15.297 1.00 89.62 152 GLY A O 1
ATOM 1158 N N . THR A 1 153 ? 9.905 8.55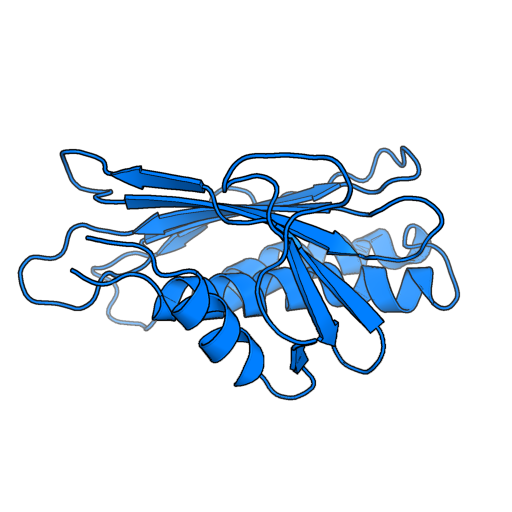0 -16.481 1.00 88.44 1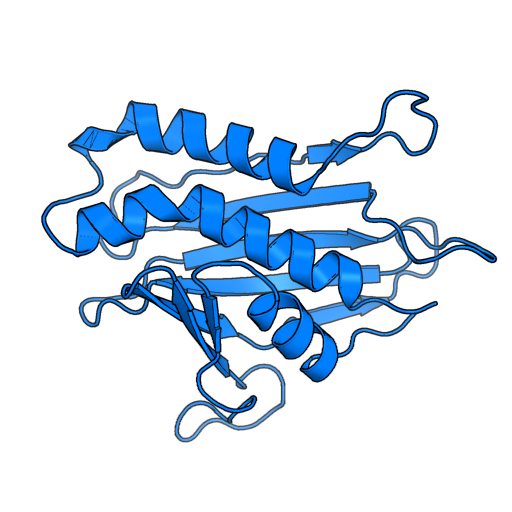53 THR A N 1
ATOM 1159 C CA . THR A 1 153 ? 9.056 7.480 -15.929 1.00 88.44 153 THR A CA 1
ATOM 1160 C C . THR A 1 153 ? 9.278 7.253 -14.436 1.00 88.44 153 THR A C 1
ATOM 1162 O O . THR A 1 153 ? 8.320 6.943 -13.728 1.00 88.44 153 THR A O 1
ATOM 1165 N N . THR A 1 154 ? 10.501 7.455 -13.936 1.00 89.12 154 THR A N 1
ATOM 1166 C CA . THR A 1 154 ? 10.809 7.371 -12.502 1.00 89.12 154 THR A CA 1
ATOM 1167 C C . THR A 1 154 ? 10.025 8.420 -11.724 1.00 89.12 154 THR A C 1
ATOM 1169 O O . THR A 1 154 ? 9.350 8.080 -10.755 1.00 89.12 154 THR A O 1
ATOM 1172 N N . LEU A 1 155 ? 10.019 9.670 -12.201 1.00 90.06 155 LEU A N 1
ATOM 1173 C CA . LEU A 1 155 ? 9.220 10.740 -11.602 1.00 90.06 155 LEU A CA 1
ATOM 1174 C C . LEU A 1 155 ? 7.726 10.403 -11.619 1.00 90.06 155 LEU A C 1
ATOM 1176 O O . LEU A 1 155 ? 7.052 10.552 -10.602 1.00 90.06 155 LEU A O 1
ATOM 1180 N N . THR A 1 156 ? 7.210 9.917 -12.753 1.00 89.44 156 THR A N 1
ATOM 1181 C CA . THR A 1 156 ? 5.804 9.507 -12.872 1.00 89.44 156 THR A CA 1
ATOM 1182 C C . THR A 1 156 ? 5.441 8.411 -11.869 1.00 89.44 156 THR A C 1
ATOM 1184 O O . THR A 1 156 ? 4.385 8.487 -11.247 1.00 89.44 156 THR A O 1
ATOM 1187 N N . GLY A 1 157 ? 6.294 7.405 -11.669 1.00 91.31 157 GLY A N 1
ATOM 1188 C CA . GLY A 1 157 ? 6.053 6.360 -10.673 1.00 91.31 157 GLY A CA 1
ATOM 1189 C C . GLY A 1 157 ? 6.121 6.885 -9.241 1.00 91.31 157 GLY A C 1
ATOM 1190 O O . GLY A 1 157 ? 5.169 6.713 -8.479 1.00 91.31 157 GLY A O 1
ATOM 1191 N N . ARG A 1 158 ? 7.196 7.603 -8.896 1.00 92.62 158 ARG A N 1
ATOM 1192 C CA . ARG A 1 158 ? 7.431 8.131 -7.543 1.00 92.62 158 ARG A CA 1
ATOM 1193 C C . ARG A 1 158 ? 6.351 9.113 -7.083 1.00 92.62 158 ARG A C 1
ATOM 1195 O O . ARG A 1 158 ? 5.937 9.065 -5.929 1.00 92.62 158 ARG A O 1
ATOM 1202 N N . GLN A 1 159 ? 5.814 9.935 -7.987 1.00 91.94 159 GLN A N 1
ATOM 1203 C CA . GLN A 1 159 ? 4.691 10.836 -7.685 1.00 91.94 159 GLN A CA 1
ATOM 1204 C C . GLN A 1 159 ? 3.404 10.106 -7.290 1.00 91.94 159 GLN A C 1
ATOM 1206 O O . GLN A 1 159 ? 2.539 10.704 -6.660 1.00 91.94 159 GLN A O 1
ATOM 1211 N N . ASN A 1 160 ? 3.263 8.830 -7.652 1.00 94.62 160 ASN A N 1
ATOM 1212 C CA . ASN A 1 160 ? 2.081 8.041 -7.335 1.00 94.62 160 ASN A CA 1
ATOM 1213 C C . ASN A 1 160 ? 2.240 7.189 -6.065 1.00 94.62 160 ASN A C 1
ATOM 1215 O O . ASN A 1 160 ? 1.271 6.547 -5.672 1.00 94.62 160 ASN A O 1
ATOM 1219 N N . LEU A 1 161 ? 3.400 7.182 -5.393 1.00 95.62 161 LEU A N 1
ATOM 1220 C CA . LEU A 1 161 ? 3.660 6.315 -4.230 1.00 95.62 161 LEU A CA 1
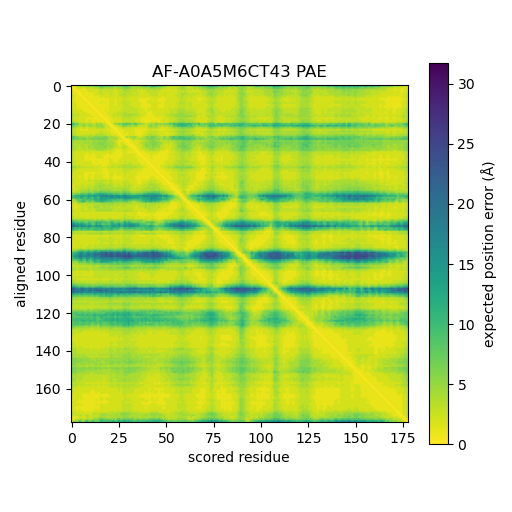ATOM 1221 C C . LEU A 1 161 ? 2.624 6.482 -3.103 1.00 95.62 161 LEU A C 1
ATOM 1223 O O . LEU A 1 161 ? 2.126 5.488 -2.574 1.00 95.62 161 LEU A O 1
ATOM 1227 N N . SER A 1 162 ? 2.233 7.719 -2.779 1.00 97.00 162 SER A N 1
ATOM 1228 C CA . SER A 1 162 ? 1.170 8.020 -1.803 1.00 97.00 162 SER A CA 1
ATOM 1229 C C . SER A 1 162 ? -0.167 7.383 -2.198 1.00 97.00 162 SER A C 1
ATOM 1231 O O . SER A 1 162 ? -0.873 6.801 -1.368 1.00 97.00 162 SER A O 1
ATOM 1233 N N . TYR A 1 163 ? -0.516 7.459 -3.482 1.00 97.50 163 TYR A N 1
ATOM 1234 C CA . TYR A 1 163 ? -1.742 6.880 -4.016 1.00 97.50 163 TYR A CA 1
ATOM 1235 C C . TYR A 1 163 ? -1.686 5.350 -4.022 1.00 97.50 163 TYR A C 1
ATOM 1237 O O . TYR A 1 163 ? -2.651 4.698 -3.623 1.00 97.50 163 TYR A O 1
ATOM 1245 N N . ILE A 1 164 ? -0.542 4.765 -4.385 1.00 98.06 164 ILE A N 1
ATOM 1246 C CA . ILE A 1 164 ? -0.338 3.315 -4.346 1.00 98.06 164 ILE A CA 1
ATOM 1247 C C . ILE A 1 164 ? -0.450 2.776 -2.914 1.00 98.06 164 ILE A C 1
ATOM 1249 O O . ILE A 1 164 ? -1.092 1.746 -2.691 1.00 98.06 164 ILE A O 1
ATOM 1253 N N . ALA A 1 165 ? 0.082 3.486 -1.917 1.00 98.06 165 ALA A N 1
ATOM 1254 C CA . ALA A 1 165 ? -0.113 3.125 -0.515 1.00 98.06 165 ALA A CA 1
ATOM 1255 C C . ALA A 1 165 ? -1.611 3.093 -0.147 1.00 98.06 165 ALA A C 1
ATOM 1257 O O . ALA A 1 165 ? -2.098 2.102 0.404 1.00 98.06 165 ALA A O 1
ATOM 1258 N N . LYS A 1 166 ? -2.374 4.127 -0.532 1.00 97.62 166 LYS A N 1
ATOM 1259 C CA . LYS A 1 166 ? -3.827 4.207 -0.296 1.00 97.62 166 LYS A CA 1
ATOM 1260 C C . LYS A 1 166 ? -4.602 3.045 -0.917 1.00 97.62 166 LYS A C 1
ATOM 1262 O O . LYS A 1 166 ? -5.428 2.440 -0.232 1.00 97.62 166 LYS A O 1
ATOM 1267 N N . ILE A 1 167 ? -4.370 2.725 -2.192 1.00 97.38 167 ILE A N 1
ATOM 1268 C CA . ILE A 1 167 ? -5.116 1.646 -2.867 1.00 97.38 167 ILE A CA 1
ATOM 1269 C C . ILE A 1 167 ? -4.823 0.285 -2.223 1.00 97.38 167 ILE A C 1
ATOM 1271 O O . ILE A 1 167 ? -5.741 -0.515 -2.050 1.00 97.38 167 ILE A O 1
ATOM 1275 N N . ASN A 1 168 ? -3.580 0.046 -1.788 1.00 97.69 168 ASN A N 1
ATOM 1276 C CA . ASN A 1 168 ? -3.195 -1.204 -1.137 1.00 97.69 168 ASN A CA 1
ATOM 1277 C C . ASN A 1 168 ? -3.825 -1.319 0.259 1.00 97.69 168 ASN A C 1
ATOM 1279 O O . ASN A 1 168 ? -4.384 -2.363 0.584 1.00 97.69 168 ASN A O 1
ATOM 1283 N N . VAL A 1 169 ? -3.843 -0.246 1.058 1.00 96.12 169 VAL A N 1
ATOM 1284 C CA . VAL A 1 169 ? -4.555 -0.231 2.352 1.00 96.12 169 VAL A CA 1
ATOM 1285 C C . VAL A 1 169 ? -6.051 -0.489 2.179 1.00 96.12 169 VAL A C 1
ATOM 1287 O O . VAL A 1 169 ? -6.638 -1.279 2.921 1.00 96.12 169 VAL A O 1
ATOM 1290 N N . ASN A 1 170 ? -6.674 0.114 1.166 1.00 94.69 170 ASN A N 1
ATOM 1291 C CA . ASN A 1 170 ? -8.085 -0.117 0.868 1.00 94.69 170 ASN A CA 1
ATOM 1292 C C . ASN A 1 170 ? -8.358 -1.565 0.427 1.00 94.69 170 ASN A C 1
ATOM 1294 O O . ASN A 1 170 ? -9.368 -2.146 0.827 1.00 94.69 170 ASN A O 1
ATOM 1298 N N . ALA A 1 171 ? -7.446 -2.180 -0.330 1.00 95.19 171 ALA A N 1
ATOM 1299 C CA . ALA A 1 171 ? -7.536 -3.594 -0.677 1.00 95.19 171 ALA A CA 1
ATOM 1300 C C . ALA A 1 171 ? -7.396 -4.500 0.561 1.00 95.19 171 ALA A C 1
ATOM 1302 O O . ALA A 1 171 ? -8.192 -5.426 0.744 1.00 95.19 171 ALA A O 1
ATOM 1303 N N . LEU A 1 172 ? -6.451 -4.201 1.463 1.00 94.38 172 LEU A N 1
ATOM 1304 C CA . LEU A 1 172 ? -6.277 -4.916 2.735 1.00 94.38 172 LEU A CA 1
ATOM 1305 C C . LEU A 1 172 ? -7.538 -4.836 3.607 1.00 94.38 172 LEU A C 1
ATOM 1307 O O . LEU A 1 172 ? -7.962 -5.853 4.160 1.00 94.38 172 LEU A O 1
ATOM 1311 N N . LYS A 1 173 ? -8.187 -3.664 3.674 1.00 89.75 173 LYS A N 1
ATOM 1312 C CA . LYS A 1 173 ? -9.449 -3.466 4.409 1.00 89.75 173 LYS A CA 1
ATOM 1313 C C . LYS A 1 173 ? -10.521 -4.477 4.001 1.00 89.75 173 LYS A C 1
ATOM 1315 O O . LYS A 1 173 ? -11.201 -5.029 4.855 1.00 89.75 173 LYS A O 1
ATOM 1320 N N . GLY A 1 174 ? -10.659 -4.733 2.700 1.00 87.94 174 GLY A N 1
ATOM 1321 C CA . GLY A 1 174 ? -11.655 -5.658 2.152 1.00 87.94 174 GLY A CA 1
ATOM 1322 C C . GLY A 1 174 ? -11.266 -7.137 2.205 1.00 87.94 174 GLY A C 1
ATOM 1323 O O . GLY A 1 174 ? -11.977 -7.954 1.623 1.00 87.94 174 GLY A O 1
ATOM 1324 N N . THR A 1 175 ? -10.136 -7.473 2.834 1.00 90.81 175 THR A N 1
ATOM 1325 C CA . THR A 1 175 ? -9.527 -8.809 2.784 1.00 90.81 175 THR A CA 1
ATOM 1326 C C . THR A 1 175 ? -9.603 -9.573 4.107 1.00 90.81 175 THR A C 1
ATOM 1328 O O . THR A 1 175 ? -9.546 -10.807 4.116 1.00 90.81 175 THR A O 1
ATOM 1331 N N . VAL A 1 176 ? -9.720 -8.865 5.231 1.00 87.31 176 VAL A N 1
ATOM 1332 C CA . VAL A 1 176 ? -9.775 -9.492 6.554 1.00 87.31 176 VAL A CA 1
ATOM 1333 C C . VAL A 1 176 ? -11.219 -9.857 6.892 1.00 87.31 176 VAL A C 1
ATOM 1335 O O . VAL A 1 176 ? -12.112 -9.016 6.886 1.00 87.31 176 VAL A O 1
ATOM 1338 N N . SER A 1 177 ? -11.437 -11.132 7.199 1.00 84.88 177 SER A N 1
ATOM 1339 C CA . SER A 1 177 ? -12.712 -11.667 7.701 1.00 84.88 177 SER A CA 1
ATOM 1340 C C . SER A 1 177 ? -12.612 -11.980 9.194 1.00 84.88 177 SER A C 1
ATOM 1342 O O . SER A 1 177 ? -11.496 -12.097 9.709 1.00 84.88 177 SER A O 1
ATOM 1344 N N . ALA A 1 178 ? -13.761 -12.072 9.878 1.00 75.31 178 ALA A N 1
ATOM 1345 C CA . ALA A 1 178 ? -13.875 -12.313 11.322 1.00 75.31 178 ALA A CA 1
ATOM 1346 C C . ALA A 1 178 ? -13.267 -13.644 11.798 1.00 75.31 178 ALA A C 1
ATOM 1348 O O . ALA A 1 178 ? -13.002 -14.563 10.993 1.00 75.31 178 ALA A O 1
#